Protein AF-D7BMV9-F1 (afdb_monomer)

Sequence (207 aa):
MRTNRTYSNRNAVRLCFLLASLLGLLMFVAQVYYSKGGVVRGAPILLIGKPVNILLLPAAIYLVVSVLALILLITTLKQTNSDIKKRRVKAILMVAFLTGTAAFAGTVINMDSYGIVPSKQDDTNCRVIYSWGNSSMHHRFGRFYTMSNNFHLGVKTPYSWSAKGSGKIHDTAWEVRWESGYGTLHTYSSIGIDPDTDIPARFTCDE

Radius of gyration: 22.93 Å; Cα contacts (8 Å, |Δi|>4): 327; chains: 1; bounding box: 66×31×68 Å

Mean predicted aligned error: 8.6 Å

Solvent-accessible surface area (backbone atoms only — not comparable to full-atom values): 11259 Å² total; per-residue (Å²): 141,89,72,65,70,70,57,53,53,54,55,50,52,50,51,52,34,53,53,35,43,52,52,32,51,53,45,48,54,49,48,59,74,71,33,74,85,83,47,45,78,57,49,42,30,40,57,95,86,39,51,37,41,54,58,54,55,54,28,50,37,16,45,50,28,16,52,42,24,47,54,53,38,56,61,54,63,74,50,87,69,86,48,68,70,53,52,52,52,47,51,52,27,50,49,46,22,51,51,20,46,50,51,19,53,52,46,64,50,38,27,43,42,51,43,72,57,42,67,52,78,54,100,59,69,56,43,47,33,38,40,33,61,36,70,98,62,93,57,43,46,33,42,35,24,28,28,47,50,64,85,46,70,35,43,77,50,87,43,30,40,30,44,87,67,82,69,85,80,59,70,82,37,36,36,31,44,44,56,97,83,35,30,37,53,44,72,75,49,83,61,49,53,41,61,68,88,57,65,71,47,71,43,64,53,77,131

Nearest PDB structures (foldseek):
  1yo7-assembly2_B  TM=8.554E-01  e=1.433E+00  Escherichia coli
  5yew-assembly2_C-2  TM=8.134E-01  e=8.708E+00  Homo sapiens

Secondary structure (DSSP, 8-state):
---HHHHHHHHHHHHHHHHHHHHHHHHHHHHHHH-TTS-B-PPEEEETTEEEETTHHHHHHHHHHHHHHHHHHHHHHT-----HHHHHHHHHHHHHHHHHHHHHHHHHHHBPEEEEPPEEPSS-S-EEEEEE--SSS---EEEEEEESSTTSBPEEEEEEEEESSSSPPPTTSEEEEEETTEEEEEESS-EEEESGGGPSPEE----

Organism: Arcanobacterium haemolyticum (strain ATCC 9345 / DSM 20595 / CCM 5947 / CCUG 17215 / LMG 16163 / NBRC 15585 / NCTC 8452 / 11018) (NCBI:txid644284)

Structure (mmCIF, N/CA/C/O backbone):
data_AF-D7BMV9-F1
#
_entry.id   AF-D7BMV9-F1
#
loop_
_atom_site.group_PDB
_atom_site.id
_atom_site.type_symbol
_atom_site.label_atom_id
_atom_site.label_alt_id
_atom_site.label_comp_id
_atom_site.label_asym_id
_atom_site.label_entity_id
_atom_site.label_seq_id
_atom_site.pdbx_PDB_ins_code
_atom_site.Cartn_x
_atom_site.Cartn_y
_atom_site.Cartn_z
_atom_site.occupancy
_atom_site.B_iso_or_equiv
_atom_site.auth_seq_id
_atom_site.auth_comp_id
_atom_site.auth_asym_id
_atom_site.auth_atom_id
_atom_site.pdbx_PDB_model_num
ATOM 1 N N . MET A 1 1 ? -44.612 -3.662 26.814 1.00 40.50 1 MET A N 1
ATOM 2 C CA . MET A 1 1 ? -43.371 -4.336 26.359 1.00 40.50 1 MET A CA 1
ATOM 3 C C . MET A 1 1 ? -42.564 -3.400 25.457 1.00 40.50 1 MET A C 1
ATOM 5 O O . MET A 1 1 ? -42.917 -3.234 24.300 1.00 40.50 1 MET A O 1
ATOM 9 N N . ARG A 1 2 ? -41.523 -2.720 25.965 1.00 44.56 2 ARG A N 1
ATOM 10 C CA . ARG A 1 2 ? -40.669 -1.820 25.148 1.00 44.56 2 ARG A CA 1
ATOM 11 C C . ARG A 1 2 ? -39.221 -1.728 25.663 1.00 44.56 2 ARG A C 1
ATOM 13 O O . ARG A 1 2 ? -38.580 -0.694 25.541 1.00 44.56 2 ARG A O 1
ATOM 20 N N . THR A 1 3 ? -38.710 -2.811 26.249 1.00 47.75 3 THR A N 1
ATOM 21 C CA . THR A 1 3 ? -37.411 -2.858 26.953 1.00 47.75 3 THR A CA 1
ATOM 22 C C . THR A 1 3 ? -36.321 -3.675 26.242 1.00 47.75 3 THR A C 1
ATOM 24 O O . THR A 1 3 ? -35.161 -3.583 26.628 1.00 47.75 3 THR A O 1
ATOM 27 N N . ASN A 1 4 ? -36.630 -4.404 25.160 1.00 47.78 4 ASN A N 1
ATOM 28 C CA . ASN A 1 4 ? -35.662 -5.332 24.544 1.00 47.78 4 ASN A CA 1
ATOM 29 C C . ASN A 1 4 ? -34.775 -4.742 23.428 1.00 47.78 4 ASN A C 1
ATOM 31 O O . ASN A 1 4 ? -33.671 -5.238 23.209 1.00 47.78 4 ASN A O 1
ATOM 35 N N . ARG A 1 5 ? -35.188 -3.671 22.732 1.00 49.78 5 ARG A N 1
ATOM 36 C CA . ARG A 1 5 ? -34.427 -3.151 21.570 1.00 49.78 5 ARG A CA 1
ATOM 37 C C . ARG A 1 5 ? -33.138 -2.410 21.947 1.00 49.78 5 ARG A C 1
ATOM 39 O O . ARG A 1 5 ? -32.127 -2.553 21.270 1.00 49.78 5 ARG A O 1
ATOM 46 N N . THR A 1 6 ? -33.145 -1.636 23.029 1.00 52.00 6 THR A N 1
ATOM 47 C CA . THR A 1 6 ? -31.984 -0.835 23.466 1.00 52.00 6 THR A CA 1
ATOM 48 C C . THR A 1 6 ? -30.898 -1.670 24.144 1.00 52.00 6 THR A C 1
ATOM 50 O O . THR A 1 6 ? -29.714 -1.376 23.984 1.00 52.00 6 THR A O 1
ATOM 53 N N . TYR A 1 7 ? -31.274 -2.735 24.859 1.00 51.97 7 TYR A N 1
ATOM 54 C CA . TYR A 1 7 ? -30.324 -3.637 25.521 1.00 51.97 7 TYR A CA 1
ATOM 55 C C . TYR A 1 7 ? -29.591 -4.550 24.523 1.00 51.97 7 TYR A C 1
ATOM 57 O O . TYR A 1 7 ? -28.377 -4.730 24.629 1.00 51.97 7 TYR A O 1
ATOM 65 N N . SER A 1 8 ? -30.307 -5.054 23.509 1.00 57.91 8 SER A N 1
ATOM 66 C CA . SER A 1 8 ? -29.745 -5.873 22.423 1.00 57.91 8 SER A CA 1
ATOM 67 C C . SER A 1 8 ? -28.668 -5.118 21.627 1.00 57.91 8 SER A C 1
ATOM 69 O O . SER A 1 8 ? -27.577 -5.644 21.406 1.00 57.91 8 SER A O 1
ATOM 71 N N . ASN A 1 9 ? -28.908 -3.838 21.316 1.00 71.75 9 ASN A N 1
ATOM 72 C CA . ASN A 1 9 ? -27.973 -3.015 20.546 1.00 71.75 9 ASN A CA 1
ATOM 73 C C . ASN A 1 9 ? -26.641 -2.768 21.293 1.00 71.75 9 ASN A C 1
ATOM 75 O O . ASN A 1 9 ? -25.563 -2.803 20.708 1.00 71.75 9 ASN A O 1
ATOM 79 N N . ARG A 1 10 ? -26.675 -2.599 22.623 1.00 74.44 10 ARG A N 1
ATOM 80 C CA . ARG A 1 10 ? -25.455 -2.352 23.415 1.00 74.44 10 ARG A CA 1
ATOM 81 C C . ARG A 1 10 ? -24.557 -3.585 23.536 1.00 74.44 10 ARG A C 1
ATOM 83 O O . ARG A 1 10 ? -23.335 -3.446 23.531 1.00 74.44 10 ARG A O 1
ATOM 90 N N . ASN A 1 11 ? -25.145 -4.774 23.661 1.00 82.31 11 ASN A N 1
ATOM 91 C CA . ASN A 1 11 ? -24.383 -6.023 23.700 1.00 82.31 11 ASN A CA 1
ATOM 92 C C . ASN A 1 11 ? -23.766 -6.340 22.332 1.00 82.31 11 ASN A C 1
ATOM 94 O O . ASN A 1 11 ? -22.605 -6.741 22.285 1.00 82.31 11 ASN A O 1
ATOM 98 N N . ALA A 1 12 ? -24.486 -6.064 21.241 1.00 85.50 12 ALA A N 1
ATOM 99 C CA . ALA A 1 12 ? -23.955 -6.187 19.886 1.00 85.50 12 ALA A CA 1
ATOM 100 C C . ALA A 1 12 ? -22.735 -5.274 19.664 1.00 85.50 12 ALA A C 1
ATOM 102 O O . ALA A 1 12 ? -21.678 -5.758 19.275 1.00 85.50 12 ALA A O 1
ATOM 103 N N . VAL A 1 13 ? -22.822 -3.984 20.020 1.00 85.94 13 VAL A N 1
ATOM 104 C CA . VAL A 1 13 ? -21.691 -3.041 19.889 1.00 85.94 13 VAL A CA 1
ATOM 105 C C . VAL A 1 13 ? -20.474 -3.482 20.711 1.00 85.94 13 VAL A C 1
ATOM 107 O O . VAL A 1 13 ? -19.343 -3.362 20.247 1.00 85.94 13 VAL A O 1
ATOM 110 N N . ARG A 1 14 ? -20.679 -4.026 21.919 1.00 88.12 14 ARG A N 1
ATOM 111 C CA . ARG A 1 14 ? -19.585 -4.575 22.740 1.00 88.12 14 ARG A CA 1
ATOM 112 C C . ARG A 1 14 ? -18.921 -5.781 22.085 1.00 88.12 14 ARG A C 1
ATOM 114 O O . ARG A 1 14 ? -17.698 -5.858 22.094 1.00 88.12 14 ARG A O 1
ATOM 121 N N . LEU A 1 15 ? -19.708 -6.699 21.528 1.00 90.94 15 LEU A N 1
ATOM 122 C CA . LEU A 1 15 ? -19.178 -7.863 20.824 1.00 90.94 15 LEU A CA 1
ATOM 123 C C . LEU A 1 15 ? -18.380 -7.433 19.587 1.00 90.94 15 LEU A C 1
ATOM 125 O O . LEU A 1 15 ? -17.246 -7.871 19.417 1.00 90.94 15 LEU A O 1
ATOM 129 N N . CYS A 1 16 ? -18.924 -6.515 18.781 1.00 91.19 16 CYS A N 1
ATOM 130 C CA . CYS A 1 16 ? -18.220 -5.937 17.637 1.00 91.19 16 CYS A CA 1
ATOM 131 C C . CYS A 1 16 ? -16.912 -5.260 18.055 1.00 91.19 16 CYS A C 1
ATOM 133 O O . CYS A 1 16 ? -15.900 -5.451 17.390 1.00 91.19 16 CYS A O 1
ATOM 135 N N . PHE A 1 17 ? -16.912 -4.510 19.163 1.00 91.88 17 PHE A N 1
ATOM 136 C CA . PHE A 1 17 ? -15.700 -3.888 19.695 1.00 91.88 17 PHE A CA 1
ATOM 137 C C . PHE A 1 17 ? -14.645 -4.935 20.053 1.00 91.88 17 PHE A C 1
ATOM 139 O O . PHE A 1 17 ? -13.514 -4.817 19.603 1.00 91.88 17 PHE A O 1
ATOM 146 N N . LEU A 1 18 ? -15.011 -5.985 20.794 1.00 92.62 18 LEU A N 1
ATOM 147 C CA . LEU A 1 18 ? -14.071 -7.044 21.177 1.00 92.62 18 LEU A CA 1
ATOM 148 C C . LEU A 1 18 ? -13.487 -7.769 19.957 1.00 92.62 18 LEU A C 1
ATOM 150 O O . LEU A 1 18 ? -12.276 -7.974 19.896 1.00 92.62 18 LEU A O 1
ATOM 154 N N . LEU A 1 19 ? -14.327 -8.108 18.975 1.00 93.12 19 LEU A N 1
ATOM 155 C CA . LEU A 1 19 ? -13.889 -8.747 17.731 1.00 93.12 19 LEU A CA 1
ATOM 156 C C . LEU A 1 19 ? -12.955 -7.835 16.926 1.00 93.12 19 LEU A C 1
ATOM 158 O O . LEU A 1 19 ? -11.884 -8.269 16.507 1.00 93.12 19 LEU A O 1
ATOM 162 N N . ALA A 1 20 ? -13.322 -6.563 16.755 1.00 92.06 20 ALA A N 1
ATOM 163 C CA . ALA A 1 20 ? -12.500 -5.588 16.047 1.00 92.06 20 ALA A CA 1
ATOM 164 C C . ALA A 1 20 ? -11.173 -5.331 16.774 1.00 92.06 20 ALA A C 1
ATOM 166 O O . ALA A 1 20 ? -10.139 -5.221 16.125 1.00 92.06 20 ALA A O 1
ATOM 167 N N . SER A 1 21 ? -11.173 -5.267 18.110 1.00 90.94 21 SER A N 1
ATOM 168 C CA . SER A 1 21 ? -9.956 -5.094 18.908 1.00 90.94 21 SER A CA 1
ATOM 169 C C . SER A 1 21 ? -9.024 -6.294 18.805 1.00 90.94 21 SER A C 1
ATOM 171 O O . SER A 1 21 ? -7.818 -6.099 18.673 1.00 90.94 21 SER A O 1
ATOM 173 N N . LEU A 1 22 ? -9.558 -7.519 18.824 1.00 94.25 22 LEU A N 1
ATOM 174 C CA . LEU A 1 22 ? -8.760 -8.725 18.611 1.00 94.25 22 LEU A CA 1
ATOM 175 C C . LEU A 1 22 ? -8.133 -8.721 17.213 1.00 94.25 22 LEU A C 1
ATOM 177 O O . LEU A 1 22 ? -6.929 -8.923 17.079 1.00 94.25 22 LEU A O 1
ATOM 181 N N . LEU A 1 23 ? -8.932 -8.432 16.184 1.00 93.00 23 LEU A N 1
ATOM 182 C CA . LEU A 1 23 ? -8.443 -8.348 14.811 1.00 93.00 23 LEU A CA 1
ATOM 183 C C . LEU A 1 23 ? -7.394 -7.237 14.654 1.00 93.00 23 LEU A C 1
ATOM 185 O O . LEU A 1 23 ? -6.347 -7.464 14.057 1.00 93.00 23 LEU A O 1
ATOM 189 N N . GLY A 1 24 ? -7.635 -6.061 15.235 1.00 90.62 24 GLY A N 1
ATOM 190 C CA . GLY A 1 24 ? -6.684 -4.952 15.247 1.00 90.62 24 GLY A CA 1
ATOM 191 C C . GLY A 1 24 ? -5.366 -5.336 15.916 1.00 90.62 24 GLY A C 1
ATOM 192 O O . GLY A 1 24 ? -4.305 -5.077 15.362 1.00 90.62 24 GLY A O 1
ATOM 193 N N . LEU A 1 25 ? -5.409 -6.027 17.056 1.00 92.06 25 LEU A N 1
ATOM 194 C CA . LEU A 1 25 ? -4.199 -6.509 17.720 1.00 92.06 25 LEU A CA 1
ATOM 195 C C . LEU A 1 25 ? -3.407 -7.478 16.831 1.00 92.06 25 LEU A C 1
ATOM 197 O O . LEU A 1 25 ? -2.195 -7.324 16.699 1.00 92.06 25 LEU A O 1
ATOM 201 N N . LEU A 1 26 ? -4.080 -8.440 16.193 1.00 92.62 26 LEU A N 1
ATOM 202 C CA . LEU A 1 26 ? -3.436 -9.393 15.283 1.00 92.62 26 LEU A CA 1
ATOM 203 C C . LEU A 1 26 ? -2.769 -8.681 14.101 1.00 92.62 26 LEU A C 1
ATOM 205 O O . LEU A 1 26 ? -1.612 -8.960 13.783 1.00 92.62 26 LEU A O 1
ATOM 209 N N . MET A 1 27 ? -3.466 -7.720 13.492 1.00 88.81 27 MET A N 1
ATOM 210 C CA . MET A 1 27 ? -2.920 -6.933 12.388 1.00 88.81 27 MET A CA 1
ATOM 211 C C . MET A 1 27 ? -1.739 -6.064 12.823 1.00 88.81 27 MET A C 1
ATOM 213 O O . MET A 1 27 ? -0.770 -5.945 12.077 1.00 88.81 27 MET A O 1
ATOM 217 N N . PHE A 1 28 ? -1.781 -5.500 14.029 1.00 86.81 28 PHE A N 1
ATOM 218 C CA . PHE A 1 28 ? -0.685 -4.703 14.574 1.00 86.81 28 PHE A CA 1
ATOM 219 C C . PHE A 1 28 ? 0.565 -5.549 14.804 1.00 86.81 28 PHE A C 1
ATOM 221 O O . PHE A 1 28 ? 1.656 -5.166 14.388 1.00 86.81 28 PHE A O 1
ATOM 228 N N . VAL A 1 29 ? 0.412 -6.736 15.396 1.00 87.75 29 VAL A N 1
ATOM 229 C CA . VAL A 1 29 ? 1.524 -7.679 15.585 1.00 87.75 29 VAL A CA 1
ATOM 230 C C . VAL A 1 29 ? 2.115 -8.097 14.238 1.00 87.75 29 VAL A C 1
ATOM 232 O O . VAL A 1 29 ? 3.335 -8.073 14.080 1.00 87.75 29 VAL A O 1
ATOM 235 N N . ALA A 1 30 ? 1.273 -8.410 13.247 1.00 84.69 30 ALA A N 1
ATOM 236 C CA . ALA A 1 30 ? 1.735 -8.723 11.897 1.00 84.69 30 ALA A CA 1
ATOM 237 C C . ALA A 1 30 ? 2.498 -7.541 11.273 1.00 84.69 30 ALA A C 1
ATOM 239 O O . ALA A 1 30 ? 3.593 -7.723 10.746 1.00 84.69 30 ALA A O 1
ATOM 240 N N . GLN A 1 31 ? 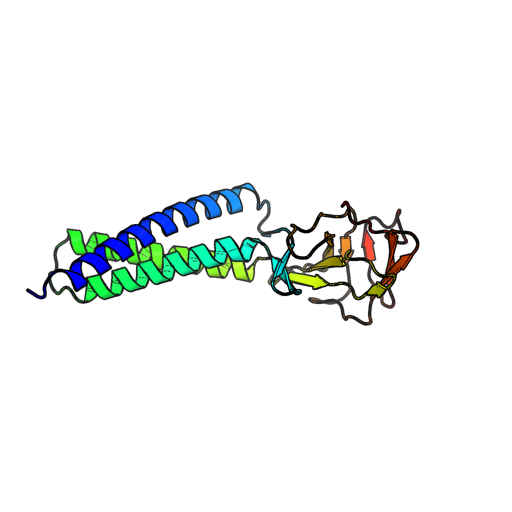1.974 -6.316 11.382 1.00 80.94 31 GLN A N 1
ATOM 241 C CA . GLN A 1 31 ? 2.649 -5.116 10.886 1.00 80.94 31 GLN A CA 1
ATOM 242 C C . GLN A 1 31 ? 4.021 -4.921 11.531 1.00 80.94 31 GLN A C 1
ATOM 244 O O . GLN A 1 31 ? 4.980 -4.677 10.806 1.00 80.94 31 GLN A O 1
ATOM 249 N N . VAL A 1 32 ? 4.138 -5.060 12.854 1.00 80.75 32 VAL A N 1
ATOM 250 C CA . VAL A 1 32 ? 5.420 -4.940 13.569 1.00 80.75 32 VAL A CA 1
ATOM 251 C C . VAL A 1 32 ? 6.398 -6.033 13.135 1.00 80.75 32 VAL A C 1
ATOM 253 O O . VAL A 1 32 ? 7.571 -5.748 12.906 1.00 80.75 32 VAL A O 1
ATOM 256 N N . TYR A 1 33 ? 5.924 -7.270 12.979 1.00 81.38 33 TYR A N 1
ATOM 257 C CA . TYR A 1 33 ? 6.760 -8.395 12.560 1.00 81.38 33 TYR A CA 1
ATOM 258 C C . TYR A 1 33 ? 7.314 -8.218 11.136 1.00 81.38 33 TYR A C 1
ATOM 260 O O . TYR A 1 33 ? 8.495 -8.477 10.891 1.00 81.38 33 TYR A O 1
ATOM 268 N N . TYR A 1 34 ? 6.484 -7.744 10.202 1.00 72.44 34 TYR A N 1
ATOM 269 C CA . TYR A 1 34 ? 6.859 -7.593 8.792 1.00 72.44 34 TYR A CA 1
ATOM 270 C C . TYR A 1 34 ? 7.487 -6.230 8.446 1.00 72.44 34 TYR A C 1
ATOM 272 O O . TYR A 1 34 ? 8.199 -6.130 7.446 1.00 72.44 34 TYR A O 1
ATOM 280 N N . SER A 1 35 ? 7.297 -5.188 9.264 1.00 65.81 35 SER A N 1
ATOM 281 C CA . SER A 1 35 ? 7.837 -3.840 9.013 1.00 65.81 35 SER A CA 1
ATOM 282 C C . SER A 1 35 ? 9.169 -3.632 9.730 1.00 65.81 35 SER A C 1
ATOM 284 O O . SER A 1 35 ? 9.243 -3.030 10.801 1.00 65.81 35 SER A O 1
ATOM 286 N N . LYS A 1 36 ? 10.263 -4.114 9.134 1.00 60.44 36 LYS A N 1
ATOM 287 C CA . LYS A 1 36 ? 11.618 -3.801 9.614 1.00 60.44 36 LYS A CA 1
ATOM 288 C C . LYS A 1 36 ? 12.049 -2.412 9.123 1.00 60.44 36 LYS A C 1
ATOM 290 O O . LYS A 1 36 ? 12.045 -2.158 7.923 1.00 60.44 36 LYS A O 1
ATOM 295 N N . GLY A 1 37 ? 12.472 -1.534 10.039 1.00 57.03 37 GLY A N 1
ATOM 296 C CA . GLY A 1 37 ? 13.123 -0.257 9.699 1.00 57.03 37 GLY A CA 1
ATOM 297 C C . GLY A 1 37 ? 12.206 0.963 9.542 1.00 57.03 37 GLY A C 1
ATOM 298 O O . GLY A 1 37 ? 12.580 1.902 8.850 1.00 57.03 37 GLY A O 1
ATOM 299 N N . GLY A 1 38 ? 11.019 0.969 10.158 1.00 53.84 38 GLY A N 1
ATOM 300 C CA . GLY A 1 38 ? 10.167 2.168 10.255 1.00 53.84 38 GLY A CA 1
ATOM 301 C C . GLY A 1 38 ? 9.362 2.529 9.000 1.00 53.84 38 GLY A C 1
ATOM 302 O O . GLY A 1 38 ? 8.522 3.419 9.070 1.00 53.84 38 GLY A O 1
ATOM 303 N N . VAL A 1 39 ? 9.556 1.818 7.883 1.00 56.88 39 VAL A N 1
ATOM 304 C CA . VAL A 1 39 ? 8.759 1.980 6.655 1.00 56.88 39 VAL A CA 1
ATOM 305 C C . VAL A 1 39 ? 7.786 0.812 6.523 1.00 56.88 39 VAL A C 1
ATOM 307 O O . VAL A 1 39 ? 8.202 -0.349 6.492 1.00 56.88 39 VAL A O 1
ATOM 310 N N . VAL A 1 40 ? 6.490 1.111 6.418 1.00 60.09 40 VAL A N 1
ATOM 311 C CA . VAL A 1 40 ? 5.436 0.093 6.308 1.00 60.09 40 VAL A CA 1
ATOM 312 C C . VAL A 1 40 ? 5.176 -0.182 4.822 1.00 60.09 40 VAL A C 1
ATOM 314 O O . VAL A 1 40 ? 4.335 0.444 4.173 1.00 60.09 40 VAL A O 1
ATOM 317 N N . ARG A 1 41 ? 5.963 -1.099 4.249 1.00 67.56 41 ARG A N 1
ATOM 318 C CA . ARG A 1 41 ? 5.904 -1.460 2.822 1.00 67.56 41 ARG A CA 1
ATOM 319 C C . ARG A 1 41 ? 4.905 -2.588 2.590 1.00 67.56 41 ARG A C 1
ATOM 321 O O . ARG A 1 41 ? 5.246 -3.761 2.718 1.00 67.56 41 ARG A O 1
ATOM 328 N N . GLY A 1 42 ? 3.669 -2.230 2.262 1.00 74.31 42 GLY A N 1
ATOM 329 C CA . GLY A 1 42 ? 2.682 -3.193 1.779 1.00 74.31 42 GLY A CA 1
ATOM 330 C C . GLY A 1 42 ? 2.900 -3.560 0.309 1.00 74.31 42 GLY A C 1
ATOM 331 O O . GLY A 1 42 ? 3.694 -2.939 -0.399 1.00 74.31 42 GLY A O 1
ATOM 332 N N . ALA A 1 43 ? 2.184 -4.577 -0.160 1.00 83.12 43 ALA A N 1
ATOM 333 C CA . ALA A 1 43 ? 2.011 -4.809 -1.591 1.00 83.12 43 ALA A CA 1
ATOM 334 C C . ALA A 1 43 ? 0.849 -3.940 -2.115 1.00 83.12 43 ALA A C 1
ATOM 336 O O . ALA A 1 43 ? -0.097 -3.674 -1.360 1.00 83.12 43 ALA A O 1
ATOM 337 N N . PRO A 1 44 ? 0.890 -3.489 -3.380 1.00 88.00 44 PRO A N 1
ATOM 338 C CA . PRO A 1 44 ? -0.250 -2.817 -3.980 1.00 88.00 44 PRO A CA 1
ATOM 339 C C . PRO A 1 44 ? -1.383 -3.806 -4.286 1.00 88.00 44 PRO A C 1
ATOM 341 O O . PRO A 1 44 ? -1.138 -4.955 -4.646 1.00 88.00 44 PRO A O 1
ATOM 344 N N . ILE A 1 45 ? -2.621 -3.329 -4.193 1.00 86.81 45 ILE A N 1
ATOM 345 C CA . ILE A 1 45 ? -3.833 -3.984 -4.705 1.00 86.81 45 ILE A CA 1
ATOM 346 C C . ILE A 1 45 ? -4.634 -2.963 -5.522 1.00 86.81 45 ILE A C 1
ATOM 348 O O . ILE A 1 45 ? -4.622 -1.774 -5.200 1.00 86.81 45 ILE A O 1
ATOM 352 N N . LEU A 1 46 ? -5.328 -3.389 -6.580 1.00 84.56 46 LEU A N 1
ATOM 353 C CA . LEU A 1 46 ? -6.189 -2.505 -7.367 1.00 84.56 46 LEU A CA 1
ATOM 354 C C . LEU A 1 46 ? -7.591 -2.454 -6.746 1.00 84.56 46 LEU A C 1
ATOM 356 O O . LEU A 1 46 ? -8.353 -3.412 -6.793 1.00 84.56 46 LEU A O 1
ATOM 360 N N . LEU A 1 47 ? -7.962 -1.298 -6.198 1.00 80.25 47 LEU A N 1
ATOM 361 C CA . LEU A 1 47 ? -9.336 -1.005 -5.792 1.00 80.25 47 LEU A CA 1
ATOM 362 C C . LEU A 1 47 ? -9.968 -0.085 -6.830 1.00 80.25 47 LEU A C 1
ATOM 364 O O . LEU A 1 47 ? -9.530 1.052 -7.003 1.00 80.25 47 LEU A O 1
ATOM 368 N N . ILE A 1 48 ? -10.999 -0.575 -7.526 1.00 82.06 48 ILE A N 1
ATOM 369 C CA . ILE A 1 48 ? -11.724 0.190 -8.558 1.00 82.06 48 ILE A CA 1
ATOM 370 C C . ILE A 1 48 ? -10.731 0.779 -9.586 1.00 82.06 48 ILE A C 1
ATOM 372 O O . ILE A 1 48 ? -10.741 1.964 -9.914 1.00 82.06 48 ILE A O 1
ATOM 376 N N . GLY A 1 49 ? -9.781 -0.052 -10.029 1.00 77.25 49 GLY A N 1
ATOM 377 C CA . GLY A 1 49 ? -8.759 0.318 -11.011 1.00 77.25 49 GLY A CA 1
ATOM 378 C C . GLY A 1 49 ? -7.639 1.236 -10.505 1.00 77.25 49 GLY A C 1
ATOM 379 O O . GLY A 1 49 ? -6.770 1.583 -11.303 1.00 77.25 49 GLY A O 1
ATOM 380 N N . LYS A 1 50 ? -7.612 1.610 -9.217 1.00 86.25 50 LYS A N 1
ATOM 381 C CA . LYS A 1 50 ? -6.544 2.428 -8.618 1.00 86.25 50 LYS A CA 1
ATOM 382 C C . LYS A 1 50 ? -5.661 1.595 -7.687 1.00 86.25 50 LYS A C 1
ATOM 384 O O . LYS A 1 50 ? -6.204 0.899 -6.829 1.00 86.25 50 LYS A O 1
ATOM 389 N N . PRO A 1 51 ? -4.323 1.664 -7.812 1.00 88.31 51 PRO A N 1
ATOM 390 C CA . PRO A 1 51 ? -3.437 0.926 -6.931 1.00 88.31 51 PRO A CA 1
ATOM 391 C C . PRO A 1 51 ? -3.407 1.598 -5.564 1.00 88.31 51 PRO A C 1
ATOM 393 O O . PRO A 1 51 ? -3.186 2.803 -5.443 1.00 88.31 51 PRO A O 1
ATOM 396 N N . VAL A 1 52 ? -3.636 0.806 -4.529 1.00 88.00 52 VAL A N 1
ATOM 397 C CA . VAL A 1 52 ? -3.601 1.246 -3.141 1.00 88.00 52 VAL A CA 1
ATOM 398 C C . VAL A 1 52 ? -2.750 0.303 -2.307 1.00 88.00 52 VAL A C 1
ATOM 400 O O . VAL A 1 52 ? -2.544 -0.855 -2.665 1.00 88.00 52 VAL A O 1
ATOM 403 N N . ASN A 1 53 ? -2.282 0.787 -1.163 1.00 88.19 53 ASN A N 1
ATOM 404 C CA . ASN A 1 53 ? -1.550 -0.039 -0.220 1.00 88.19 53 ASN A CA 1
ATOM 405 C C . ASN A 1 53 ? -2.492 -1.036 0.473 1.00 88.19 53 ASN A C 1
ATOM 407 O O . ASN A 1 53 ? -3.491 -0.615 1.062 1.00 88.19 53 ASN A O 1
ATOM 411 N N . ILE A 1 54 ? -2.162 -2.334 0.484 1.00 85.69 54 ILE A N 1
ATOM 412 C CA . ILE A 1 54 ? -2.941 -3.349 1.221 1.00 85.69 54 ILE A CA 1
ATOM 413 C C . ILE A 1 54 ? -3.073 -3.017 2.721 1.00 85.69 54 ILE A C 1
ATOM 415 O O . ILE A 1 54 ? -4.035 -3.415 3.378 1.00 85.69 54 ILE A O 1
ATOM 419 N N . LEU A 1 55 ? -2.146 -2.218 3.261 1.00 86.94 55 LEU A N 1
ATOM 420 C CA . LEU A 1 55 ? -2.153 -1.736 4.643 1.00 86.94 55 LEU A CA 1
ATOM 421 C C . LEU A 1 55 ? -3.306 -0.767 4.963 1.00 86.94 55 LEU A C 1
ATOM 423 O O . LEU A 1 55 ? -3.548 -0.473 6.134 1.00 86.94 55 LEU A O 1
ATOM 427 N N . LEU A 1 56 ? -4.079 -0.327 3.966 1.00 87.88 56 LEU A N 1
ATOM 428 C CA . LEU A 1 56 ? -5.351 0.353 4.211 1.00 87.88 56 LEU A CA 1
ATOM 429 C C . LEU A 1 56 ? -6.353 -0.531 4.960 1.00 87.88 56 LEU A C 1
ATOM 431 O O . LEU A 1 56 ? -7.150 -0.014 5.738 1.00 87.88 56 LEU A O 1
ATOM 435 N N . LEU A 1 57 ? -6.311 -1.852 4.764 1.00 88.69 57 LEU A N 1
ATOM 436 C CA . LEU A 1 57 ? -7.210 -2.782 5.442 1.00 88.69 57 LEU A CA 1
ATOM 437 C C . LEU A 1 57 ? -6.990 -2.802 6.969 1.00 88.69 57 LEU A C 1
ATOM 439 O O . LEU A 1 57 ? -7.947 -2.555 7.706 1.00 88.69 57 LEU A O 1
ATOM 443 N N . PRO A 1 58 ? -5.762 -3.003 7.488 1.00 89.62 58 PRO A N 1
ATOM 444 C CA . PRO A 1 58 ? -5.506 -2.846 8.917 1.00 89.62 58 PRO A CA 1
ATOM 445 C C . PRO A 1 58 ? -5.728 -1.419 9.423 1.00 89.62 58 PRO A C 1
ATOM 447 O O . PRO A 1 58 ? -6.268 -1.257 10.515 1.00 89.62 58 PRO A O 1
ATOM 450 N N . ALA A 1 59 ? -5.414 -0.386 8.632 1.00 91.00 59 ALA A N 1
ATOM 451 C CA . ALA A 1 59 ? -5.739 0.991 9.003 1.00 91.00 59 ALA A CA 1
ATOM 452 C C . ALA A 1 59 ? -7.256 1.172 9.232 1.00 91.00 59 ALA A C 1
ATOM 454 O O . ALA A 1 59 ? -7.674 1.703 10.262 1.00 91.00 59 ALA A O 1
ATOM 455 N N . ALA A 1 60 ? -8.095 0.659 8.331 1.00 93.38 60 ALA A N 1
ATOM 456 C CA . ALA A 1 60 ? -9.546 0.695 8.485 1.00 93.38 60 ALA A CA 1
ATOM 457 C C . ALA A 1 60 ? -10.013 -0.042 9.753 1.00 93.38 60 ALA A C 1
ATOM 459 O O . ALA A 1 60 ? -10.894 0.452 10.456 1.00 93.38 60 ALA A O 1
ATOM 460 N N . ILE A 1 61 ? -9.395 -1.177 10.097 1.00 94.38 61 ILE A N 1
ATOM 461 C CA . ILE A 1 61 ? -9.697 -1.909 11.336 1.00 94.38 61 ILE A CA 1
ATOM 462 C C . ILE A 1 61 ? -9.371 -1.055 12.569 1.00 94.38 61 ILE A C 1
ATOM 464 O O . ILE A 1 61 ? -10.199 -0.966 13.476 1.00 94.38 61 ILE A O 1
ATOM 468 N N . TYR A 1 62 ? -8.222 -0.371 12.600 1.00 94.50 62 TYR A N 1
ATOM 469 C CA . TYR A 1 62 ? -7.877 0.541 13.699 1.00 94.50 62 TYR A CA 1
ATOM 470 C C . TYR A 1 62 ? -8.886 1.681 13.843 1.00 94.50 62 TYR A C 1
ATOM 472 O O . TYR A 1 62 ? -9.309 1.993 14.957 1.00 94.50 62 TYR A O 1
ATOM 480 N N . LEU A 1 63 ? -9.339 2.250 12.722 1.00 95.38 63 LEU A N 1
ATOM 481 C CA . LEU A 1 63 ? -10.378 3.276 12.720 1.00 95.38 63 LEU A CA 1
ATOM 482 C C . LEU A 1 63 ? -11.703 2.740 13.285 1.00 95.38 63 LEU A C 1
ATOM 484 O O . LEU A 1 63 ? -12.328 3.403 14.114 1.00 95.38 63 LEU A O 1
ATOM 488 N N . VAL A 1 64 ? -12.115 1.530 12.893 1.00 95.19 64 VAL A N 1
ATOM 489 C CA . VAL A 1 64 ? -13.323 0.875 13.423 1.00 95.19 64 VAL A CA 1
ATOM 490 C C . VAL A 1 64 ? -13.209 0.653 14.932 1.00 95.19 64 VAL A C 1
ATOM 492 O O . VAL A 1 64 ? -14.152 0.969 15.660 1.00 95.19 64 VAL A O 1
ATOM 495 N N . VAL A 1 65 ? -12.060 0.176 15.426 1.00 93.81 65 VAL A N 1
ATOM 496 C CA . VAL A 1 65 ? -11.804 0.025 16.869 1.00 93.81 65 VAL A CA 1
ATOM 497 C C . VAL A 1 65 ? -11.958 1.363 17.590 1.00 93.81 65 VAL A C 1
ATOM 499 O O . VAL A 1 65 ? -12.670 1.425 18.595 1.00 93.81 65 VAL A O 1
ATOM 502 N N . SER A 1 66 ? -11.367 2.438 17.061 1.00 94.00 66 SER A N 1
ATOM 503 C CA . SER A 1 66 ? -11.488 3.780 17.637 1.00 94.00 66 SER A CA 1
ATOM 504 C C . SER A 1 66 ? -12.933 4.269 17.677 1.00 94.00 66 SER A C 1
ATOM 506 O O . SER A 1 66 ? -13.402 4.734 18.716 1.00 94.00 66 SER A O 1
ATOM 508 N 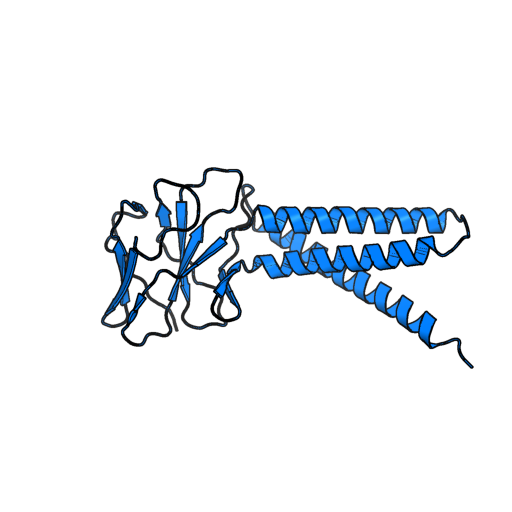N . VAL A 1 67 ? -13.676 4.133 16.577 1.00 95.06 67 VAL A N 1
ATOM 509 C CA . VAL A 1 67 ? -15.078 4.569 16.502 1.00 95.06 67 VAL A CA 1
ATOM 510 C C . VAL A 1 67 ? -15.947 3.786 17.490 1.00 95.06 67 VAL A C 1
ATOM 512 O O . VAL A 1 67 ? -16.726 4.384 18.235 1.00 95.06 67 VAL A O 1
ATOM 515 N N . LEU A 1 68 ? -15.789 2.462 17.561 1.00 93.31 68 LEU A N 1
ATOM 516 C CA . LEU A 1 68 ? -16.530 1.624 18.507 1.00 93.31 68 LEU A CA 1
ATOM 517 C C . LEU A 1 68 ? -16.177 1.959 19.964 1.00 93.31 68 LEU A C 1
ATOM 519 O O . LEU A 1 68 ? -17.079 2.059 20.803 1.00 93.31 68 LEU A O 1
ATOM 523 N N . ALA A 1 69 ? -14.897 2.202 20.265 1.00 92.94 69 ALA A N 1
ATOM 524 C CA . ALA A 1 69 ? -14.450 2.649 21.582 1.00 92.94 69 ALA A CA 1
ATOM 525 C C . ALA A 1 69 ? -15.090 3.991 21.969 1.00 92.94 69 ALA A C 1
ATOM 527 O O . ALA A 1 69 ? -15.596 4.131 23.084 1.00 92.94 69 ALA A O 1
ATOM 528 N N . LEU A 1 70 ? -15.144 4.949 21.037 1.00 92.69 70 LEU A N 1
ATOM 529 C CA . LEU A 1 70 ? -15.753 6.262 21.245 1.00 92.69 70 LEU A CA 1
ATOM 530 C C . LEU A 1 70 ? -17.266 6.163 21.492 1.00 92.69 70 LEU A C 1
ATOM 532 O O . LEU A 1 70 ? -17.780 6.775 22.430 1.00 92.69 70 LEU A O 1
ATOM 536 N N . ILE A 1 71 ? -17.986 5.346 20.716 1.00 89.56 71 ILE A N 1
ATOM 537 C CA . ILE A 1 71 ? -19.422 5.091 20.924 1.00 89.56 71 ILE A CA 1
ATOM 538 C C . ILE A 1 71 ? -19.662 4.499 22.323 1.00 89.56 71 ILE A C 1
ATOM 540 O O . ILE A 1 71 ? -20.545 4.947 23.068 1.00 89.56 71 ILE A O 1
ATOM 544 N N . LEU A 1 72 ? -18.862 3.509 22.729 1.00 89.62 72 LEU A N 1
ATOM 545 C CA . LEU A 1 72 ? -18.949 2.905 24.061 1.00 89.62 72 LEU A CA 1
ATOM 546 C C . LEU A 1 72 ? -18.580 3.898 25.177 1.00 89.62 72 LEU A C 1
ATOM 548 O O . LEU A 1 72 ? -19.198 3.891 26.247 1.00 89.62 7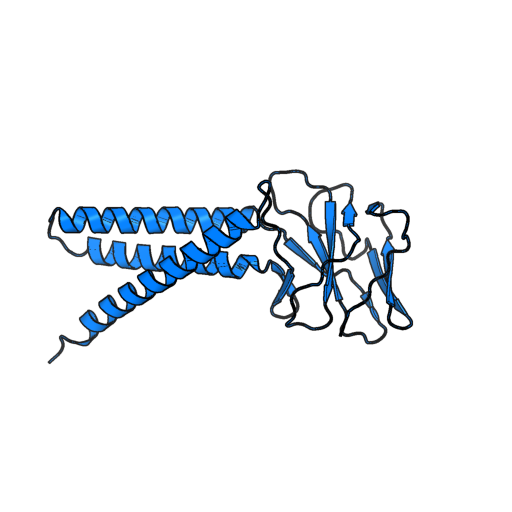2 LEU A O 1
ATOM 552 N N . LEU A 1 73 ? -17.627 4.797 24.934 1.00 89.25 73 LEU A N 1
ATOM 553 C CA . LEU A 1 73 ? -17.247 5.843 25.878 1.00 89.25 73 LEU A CA 1
ATOM 554 C C . LEU A 1 73 ? -18.397 6.841 26.079 1.00 89.25 73 LEU A C 1
ATOM 556 O O . LEU A 1 73 ? -18.829 7.065 27.208 1.00 89.25 73 LEU A O 1
ATOM 560 N N . ILE A 1 74 ? -18.984 7.364 25.000 1.00 86.06 74 ILE A N 1
ATOM 561 C CA . ILE A 1 74 ? -20.117 8.303 25.066 1.00 86.06 74 ILE A CA 1
ATOM 562 C C . ILE A 1 74 ? -21.320 7.661 25.772 1.00 86.06 74 ILE A C 1
ATOM 564 O O . ILE A 1 74 ? -21.944 8.271 26.644 1.00 86.06 74 ILE A O 1
ATOM 568 N N . THR A 1 75 ? -21.639 6.403 25.454 1.00 83.25 75 THR A N 1
ATOM 569 C CA . THR A 1 75 ? -22.754 5.689 26.103 1.00 83.25 75 THR A CA 1
ATOM 570 C C . THR A 1 75 ? -22.510 5.416 27.590 1.00 83.25 75 THR A C 1
ATOM 572 O O . THR A 1 75 ? -23.466 5.387 28.365 1.00 83.25 75 THR A O 1
ATOM 575 N N . THR A 1 76 ? -21.258 5.238 28.022 1.00 79.81 76 THR A N 1
ATOM 576 C CA . THR A 1 76 ? -20.911 5.085 29.447 1.00 79.81 76 THR A CA 1
ATOM 577 C C . THR A 1 76 ? -20.813 6.420 30.189 1.00 79.81 76 THR A C 1
ATOM 579 O O . THR A 1 76 ? -21.042 6.452 31.399 1.00 79.81 76 THR A O 1
ATOM 582 N N . LEU A 1 77 ? -20.527 7.531 29.501 1.00 75.75 77 LEU A N 1
ATOM 583 C CA . LEU A 1 77 ? -20.572 8.885 30.068 1.00 75.75 77 LEU A CA 1
ATOM 584 C C . LEU A 1 77 ? -22.000 9.322 30.413 1.00 75.75 77 LEU A C 1
ATOM 586 O O . LEU A 1 77 ? -22.203 9.899 31.476 1.00 75.75 77 LEU A O 1
ATOM 590 N N . LYS A 1 78 ? -22.992 8.952 29.592 1.00 71.06 78 LYS A N 1
ATOM 591 C CA . LYS A 1 78 ? -24.423 9.210 29.855 1.00 71.06 78 LYS A CA 1
ATOM 592 C C . LYS A 1 78 ? -24.986 8.474 31.083 1.00 71.06 78 LYS A C 1
ATOM 594 O O . LYS A 1 78 ? -26.119 8.726 31.476 1.00 71.06 78 LYS A O 1
ATOM 599 N N . GLN A 1 79 ? -24.235 7.548 31.685 1.00 66.56 79 GLN A N 1
ATOM 600 C CA . GLN A 1 79 ? -24.640 6.849 32.906 1.00 66.56 79 GLN A CA 1
ATOM 601 C C . GLN A 1 79 ? -24.049 7.558 34.134 1.00 66.56 79 GLN A C 1
ATOM 603 O O . GLN A 1 79 ? -22.866 7.411 34.435 1.00 66.56 79 GLN A O 1
ATOM 608 N N . THR A 1 80 ? -24.896 8.283 34.863 1.00 54.31 80 THR A N 1
ATOM 609 C CA . THR A 1 80 ? -24.559 9.250 35.930 1.00 54.31 80 THR A CA 1
ATOM 610 C C . THR A 1 80 ? -23.967 8.654 37.217 1.00 54.31 80 THR A C 1
ATOM 612 O O . THR A 1 80 ? -23.594 9.397 38.115 1.00 54.31 80 THR A O 1
ATOM 615 N N . ASN A 1 81 ? -23.842 7.326 37.338 1.00 59.47 81 ASN A N 1
ATOM 616 C CA . ASN A 1 81 ? -23.374 6.693 38.580 1.00 59.47 81 ASN A CA 1
ATOM 617 C C . ASN A 1 81 ? -21.846 6.507 38.608 1.00 59.47 81 ASN A C 1
ATOM 619 O O . ASN A 1 81 ? -21.284 5.831 37.743 1.00 59.47 81 ASN A O 1
ATOM 623 N N . SER A 1 82 ? -21.198 7.064 39.631 1.00 57.19 82 SER A N 1
ATOM 624 C CA . SER A 1 82 ? -19.748 7.238 39.820 1.00 57.19 82 SER A CA 1
ATOM 625 C C . SER A 1 82 ? -19.027 6.039 40.464 1.00 57.19 82 SER A C 1
ATOM 627 O O . SER A 1 82 ? -18.106 6.209 41.257 1.00 57.19 82 SER A O 1
ATOM 629 N N . ASP A 1 83 ? -19.397 4.814 40.091 1.00 73.75 83 ASP A N 1
ATOM 630 C CA . ASP A 1 83 ? -18.743 3.595 40.589 1.00 73.75 83 ASP A CA 1
ATOM 631 C C . ASP A 1 83 ? -17.296 3.459 40.046 1.00 73.75 83 ASP A C 1
ATOM 633 O O . ASP A 1 83 ? -17.031 3.708 38.862 1.00 73.75 83 ASP A O 1
ATOM 637 N N . ILE A 1 84 ? -16.353 3.022 40.891 1.00 68.00 84 ILE A N 1
ATOM 638 C CA . ILE A 1 84 ? -14.941 2.756 40.555 1.00 68.00 84 ILE A CA 1
ATOM 639 C C . ILE A 1 84 ? -14.835 1.811 39.351 1.00 68.00 84 ILE A C 1
ATOM 641 O O . ILE A 1 84 ? -14.022 2.037 38.448 1.00 68.00 84 ILE A O 1
ATOM 645 N N . LYS A 1 85 ? -15.702 0.792 39.280 1.00 72.31 85 LYS A N 1
ATOM 646 C CA . LYS A 1 85 ? -15.749 -0.139 38.139 1.00 72.31 85 LYS A CA 1
ATOM 647 C C . LYS A 1 85 ? -16.029 0.591 36.820 1.00 72.31 85 LYS A C 1
ATOM 649 O O . LYS A 1 85 ? -15.414 0.287 35.801 1.00 72.31 85 LYS A O 1
ATOM 654 N N . LYS A 1 86 ? -16.892 1.612 36.831 1.00 77.12 86 LYS A N 1
ATOM 655 C CA . LYS A 1 86 ? -17.216 2.417 35.640 1.00 77.12 86 LYS A CA 1
ATOM 656 C C . LYS A 1 86 ? -16.088 3.373 35.257 1.00 77.12 86 LYS A C 1
ATOM 658 O O . LYS A 1 86 ? -15.890 3.598 34.066 1.00 77.12 86 LYS A O 1
ATOM 663 N N . ARG A 1 87 ? -15.323 3.896 36.225 1.00 81.19 87 ARG A N 1
ATOM 664 C CA . ARG A 1 87 ? -14.114 4.695 35.938 1.00 81.19 87 ARG A CA 1
ATOM 665 C C . ARG A 1 87 ? -13.061 3.873 35.193 1.00 81.19 87 ARG A C 1
ATOM 667 O O . ARG A 1 87 ? -12.543 4.345 34.187 1.00 81.19 87 ARG A O 1
ATOM 674 N N . ARG A 1 88 ? -12.813 2.627 35.617 1.00 84.50 88 ARG A N 1
ATOM 675 C CA . ARG A 1 88 ? -11.877 1.717 34.928 1.00 84.50 88 ARG A CA 1
ATOM 676 C C . ARG A 1 88 ? -12.311 1.409 33.495 1.00 84.50 88 ARG A C 1
ATOM 678 O O . ARG A 1 88 ? -11.492 1.488 32.589 1.00 84.50 88 ARG A O 1
ATOM 685 N N . VAL A 1 89 ? -13.599 1.134 33.268 1.00 86.56 89 VAL A N 1
ATOM 686 C CA . VAL A 1 89 ? -14.124 0.899 31.909 1.00 86.56 89 VAL A CA 1
ATOM 687 C C . VAL A 1 89 ? -13.939 2.129 31.016 1.00 86.56 89 VAL A C 1
ATOM 689 O O . VAL A 1 89 ? -13.483 1.988 29.886 1.00 86.56 89 VAL A O 1
ATOM 692 N N . LYS A 1 90 ? -14.233 3.337 31.517 1.00 86.88 90 LYS A N 1
ATOM 693 C CA . LYS A 1 90 ? -14.007 4.585 30.765 1.00 86.88 90 LYS A CA 1
ATOM 694 C C . LYS A 1 90 ? -12.531 4.772 30.404 1.00 86.88 90 LYS A C 1
ATOM 696 O O . LYS A 1 90 ? -12.237 5.122 29.268 1.00 86.88 90 LYS A O 1
ATOM 701 N N . ALA A 1 91 ? -11.619 4.493 31.337 1.00 89.38 91 ALA A N 1
ATOM 702 C CA . ALA A 1 91 ? -10.181 4.577 31.088 1.00 89.38 91 ALA A CA 1
ATOM 703 C C . ALA A 1 91 ? -9.725 3.592 29.998 1.00 89.38 91 ALA A C 1
ATOM 705 O O . ALA A 1 91 ? -9.042 4.000 29.067 1.00 89.38 91 ALA A O 1
ATOM 706 N N . ILE A 1 92 ? -10.162 2.328 30.056 1.00 90.75 92 ILE A N 1
ATOM 707 C CA . ILE A 1 92 ? -9.832 1.314 29.038 1.00 90.75 92 ILE A CA 1
ATOM 708 C C . ILE A 1 92 ? -10.339 1.737 27.653 1.00 90.75 92 ILE A C 1
ATOM 710 O O . ILE A 1 92 ? -9.602 1.649 26.675 1.00 90.75 92 ILE A O 1
ATOM 714 N N . LEU A 1 93 ? -11.578 2.231 27.565 1.00 92.50 93 LEU A N 1
ATOM 715 C CA . LEU A 1 93 ? -12.152 2.704 26.302 1.00 92.50 93 LEU A CA 1
ATOM 716 C C . LEU A 1 93 ? -11.411 3.929 25.756 1.00 92.50 93 LEU A C 1
ATOM 718 O O . LEU A 1 93 ? -11.189 4.014 24.552 1.00 92.50 93 LEU A O 1
ATOM 722 N N . MET A 1 94 ? -10.993 4.850 26.629 1.00 93.62 94 MET A N 1
ATOM 723 C CA . MET A 1 94 ? -10.186 6.005 26.232 1.00 93.62 94 MET A CA 1
ATOM 724 C C . MET A 1 94 ? -8.822 5.572 25.686 1.00 93.62 94 MET A C 1
ATOM 726 O O . MET A 1 94 ? -8.402 6.058 24.641 1.00 93.62 94 MET A O 1
ATOM 730 N N . VAL A 1 95 ? -8.153 4.627 26.353 1.00 94.19 95 VAL A N 1
ATOM 731 C CA . VAL A 1 95 ? -6.880 4.070 25.875 1.00 94.19 95 VAL A CA 1
ATOM 732 C C . VAL A 1 95 ? -7.069 3.408 24.513 1.00 94.19 95 VAL A C 1
ATOM 734 O O . VAL A 1 95 ? -6.328 3.736 23.597 1.00 94.19 95 VAL A O 1
ATOM 737 N N . ALA A 1 96 ? -8.085 2.555 24.346 1.00 92.69 96 ALA A N 1
ATOM 738 C CA . ALA A 1 96 ? -8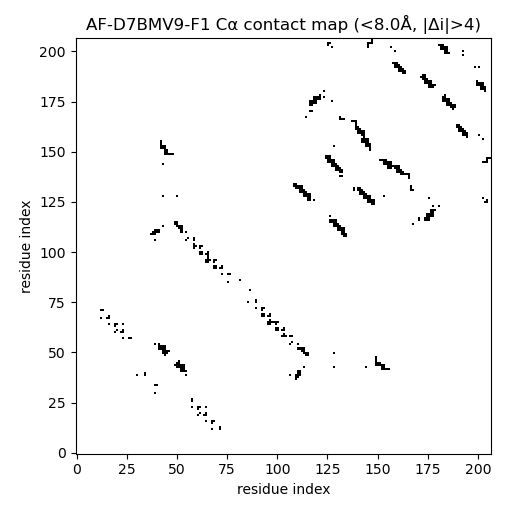.369 1.895 23.070 1.00 92.69 96 ALA A CA 1
ATOM 739 C C . ALA A 1 96 ? -8.658 2.891 21.932 1.00 92.69 96 ALA A C 1
ATOM 741 O O . ALA A 1 96 ? -8.203 2.695 20.808 1.00 92.69 96 ALA A O 1
ATOM 742 N N . PHE A 1 97 ? -9.384 3.976 22.223 1.00 94.81 97 PHE A N 1
ATOM 743 C CA . P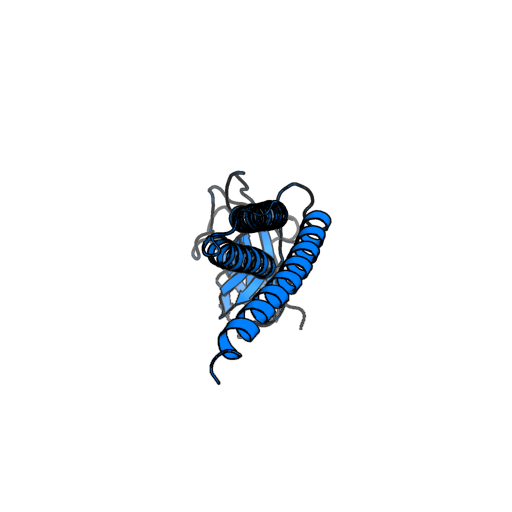HE A 1 97 ? -9.629 5.052 21.264 1.00 94.81 97 PHE A CA 1
ATOM 744 C C . PHE A 1 97 ? -8.331 5.757 20.849 1.00 94.81 97 PHE A C 1
ATOM 746 O O . PHE A 1 97 ? -8.083 5.949 19.657 1.00 94.81 97 PHE A O 1
ATOM 753 N N . LEU A 1 98 ? -7.494 6.135 21.818 1.00 95.75 98 LEU A N 1
ATOM 754 C CA . LEU A 1 98 ? -6.241 6.838 21.550 1.00 95.75 98 LEU A CA 1
ATOM 755 C C . LEU A 1 98 ? -5.249 5.953 20.790 1.00 95.75 98 LEU A C 1
ATOM 757 O O . LEU A 1 98 ? -4.682 6.399 19.795 1.00 95.75 98 LEU A O 1
ATOM 761 N N . THR A 1 99 ? -5.066 4.700 21.214 1.00 92.50 99 THR A N 1
ATOM 762 C CA . THR A 1 99 ? -4.131 3.774 20.565 1.00 92.50 99 THR A CA 1
ATOM 763 C C . THR A 1 99 ? -4.595 3.387 19.168 1.00 92.50 99 THR A C 1
ATOM 765 O O . THR A 1 99 ? -3.781 3.408 18.249 1.00 92.50 99 THR A O 1
ATOM 768 N N . GLY A 1 100 ? -5.889 3.115 18.966 1.00 92.19 100 GLY A N 1
ATOM 769 C CA . GLY A 1 100 ? -6.445 2.853 17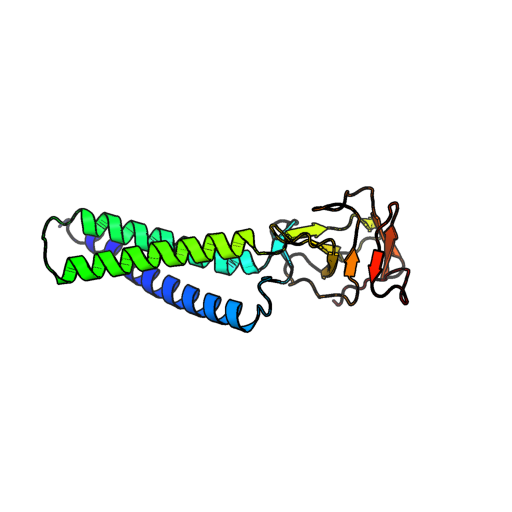.637 1.00 92.19 100 GLY A CA 1
ATOM 770 C C . GLY A 1 100 ? -6.276 4.048 16.695 1.00 92.19 100 GLY A C 1
ATOM 771 O O . GLY A 1 100 ? -5.869 3.888 15.548 1.00 92.19 100 GLY A O 1
ATOM 772 N N . THR A 1 101 ? -6.503 5.269 17.186 1.00 93.81 101 THR A N 1
ATOM 773 C CA . THR A 1 101 ? -6.370 6.490 16.374 1.00 93.81 101 THR A CA 1
ATOM 774 C C . THR A 1 101 ? -4.911 6.766 16.020 1.00 93.81 101 THR A C 1
ATOM 776 O O . THR A 1 101 ? -4.609 7.087 14.872 1.00 93.81 101 THR A O 1
ATOM 779 N N . ALA A 1 102 ? -3.997 6.584 16.977 1.00 92.12 102 ALA A N 1
ATOM 780 C CA . ALA A 1 102 ? -2.564 6.707 16.742 1.00 92.12 102 ALA A CA 1
ATOM 781 C C . ALA A 1 102 ? -2.052 5.642 15.758 1.00 92.12 102 ALA A C 1
ATOM 783 O O . ALA A 1 102 ? -1.304 5.975 14.844 1.00 92.12 102 ALA A O 1
ATOM 784 N N . ALA A 1 103 ? -2.490 4.385 15.893 1.00 90.19 103 ALA A N 1
ATOM 785 C CA . ALA A 1 103 ? -2.133 3.307 14.971 1.00 90.19 103 ALA A CA 1
ATOM 786 C C . ALA A 1 103 ? -2.674 3.564 13.556 1.00 90.19 103 ALA A C 1
ATOM 788 O O . ALA A 1 103 ? -1.948 3.375 12.579 1.00 90.19 103 ALA A O 1
ATOM 789 N N . PHE A 1 104 ? -3.914 4.052 13.433 1.00 92.50 104 PHE A N 1
ATOM 790 C CA . PHE A 1 104 ? -4.501 4.465 12.158 1.00 92.50 104 PHE A CA 1
ATOM 791 C C . PHE A 1 104 ? -3.685 5.577 11.495 1.00 92.50 104 PHE A C 1
ATOM 793 O O . PHE A 1 104 ? -3.195 5.395 10.382 1.00 92.50 104 PHE A O 1
ATOM 800 N N . ALA A 1 105 ? -3.498 6.703 12.190 1.00 89.62 105 ALA A N 1
ATOM 801 C CA . ALA A 1 105 ? -2.766 7.847 11.659 1.00 89.62 105 ALA A CA 1
ATOM 802 C C . ALA A 1 105 ? -1.316 7.473 11.320 1.00 89.62 105 ALA A C 1
ATOM 804 O O . ALA A 1 105 ? -0.843 7.772 10.228 1.00 89.62 105 ALA A O 1
ATOM 805 N N . GLY A 1 106 ? -0.638 6.748 12.214 1.00 85.69 106 GLY A N 1
ATOM 806 C CA . GLY A 1 106 ? 0.727 6.273 12.007 1.00 85.69 106 GLY A CA 1
ATOM 807 C C . GLY A 1 106 ? 0.856 5.351 10.796 1.00 85.69 106 GLY A C 1
ATOM 808 O O . GLY A 1 106 ? 1.785 5.516 10.012 1.00 85.69 106 GLY A O 1
ATOM 809 N N . THR A 1 107 ? -0.093 4.434 10.588 1.00 85.50 107 THR A N 1
ATOM 810 C CA . THR A 1 107 ? -0.107 3.569 9.395 1.00 85.50 107 THR A CA 1
ATOM 811 C C . THR A 1 107 ? -0.322 4.394 8.128 1.00 85.50 107 THR A C 1
ATOM 813 O O . THR A 1 107 ? 0.427 4.242 7.171 1.00 85.50 107 THR A O 1
ATOM 816 N N . VAL A 1 108 ? -1.310 5.295 8.120 1.00 85.94 108 VAL A N 1
ATOM 817 C CA . VAL A 1 108 ? -1.664 6.091 6.932 1.00 85.94 108 VAL A CA 1
ATOM 818 C C . VAL A 1 108 ? -0.552 7.062 6.529 1.00 85.94 108 VAL A C 1
ATOM 820 O O . VAL A 1 108 ? -0.311 7.257 5.340 1.00 85.94 108 VAL A O 1
ATOM 823 N N . ILE A 1 109 ? 0.136 7.663 7.500 1.00 83.50 109 ILE A N 1
ATOM 824 C CA . ILE A 1 109 ? 1.223 8.615 7.244 1.00 83.50 109 ILE A CA 1
ATOM 825 C C . ILE A 1 109 ? 2.477 7.901 6.721 1.00 83.50 109 ILE A C 1
ATOM 827 O O . ILE A 1 109 ? 3.133 8.430 5.831 1.00 83.50 109 ILE A O 1
ATOM 831 N N . ASN A 1 110 ? 2.791 6.706 7.236 1.00 79.19 110 ASN A N 1
ATOM 832 C CA . ASN A 1 110 ? 4.036 5.988 6.922 1.00 79.19 110 ASN A CA 1
ATOM 833 C C . ASN A 1 110 ? 3.901 4.914 5.828 1.00 79.19 110 ASN A C 1
ATOM 835 O O . ASN A 1 110 ? 4.866 4.191 5.563 1.00 79.19 110 ASN A O 1
ATOM 839 N N . MET A 1 111 ? 2.721 4.746 5.225 1.00 81.88 111 MET A N 1
ATOM 840 C CA . MET A 1 111 ? 2.533 3.773 4.147 1.00 81.88 111 MET A CA 1
ATOM 841 C C . MET A 1 111 ? 2.961 4.343 2.792 1.00 81.88 111 MET A C 1
ATOM 843 O O . MET A 1 111 ? 2.680 5.498 2.465 1.00 81.88 111 MET A O 1
ATOM 847 N N . ASP A 1 112 ? 3.587 3.499 1.971 1.00 82.75 112 ASP A N 1
ATOM 848 C CA . ASP A 1 112 ? 3.890 3.831 0.578 1.00 82.75 112 ASP A CA 1
ATOM 849 C C . ASP A 1 112 ? 2.599 4.117 -0.207 1.00 82.75 112 ASP A C 1
ATOM 851 O O . ASP A 1 112 ? 1.559 3.477 -0.005 1.00 82.75 112 ASP A O 1
ATOM 855 N N . SER A 1 113 ? 2.696 5.071 -1.127 1.00 85.62 113 SER A N 1
ATOM 856 C CA . SER A 1 113 ? 1.696 5.356 -2.152 1.00 85.62 113 SER A CA 1
ATOM 857 C C . SER A 1 113 ? 2.069 4.670 -3.463 1.00 85.62 113 SER A C 1
ATOM 859 O O . SER A 1 113 ? 3.228 4.311 -3.675 1.00 85.62 113 SER A O 1
ATOM 861 N N . TYR A 1 114 ? 1.089 4.490 -4.348 1.00 89.25 114 TYR A N 1
ATOM 862 C CA . TYR A 1 114 ? 1.279 3.770 -5.605 1.00 89.25 114 TYR A CA 1
ATOM 863 C C . TYR A 1 114 ? 0.633 4.483 -6.780 1.00 89.25 114 TYR A C 1
ATOM 865 O O . TYR A 1 114 ? -0.355 5.207 -6.643 1.00 89.25 114 TYR A O 1
ATOM 873 N N . GLY A 1 115 ? 1.187 4.224 -7.956 1.00 90.31 115 GLY A N 1
ATOM 874 C CA . GLY A 1 115 ? 0.713 4.735 -9.228 1.00 90.31 115 GLY A CA 1
ATOM 875 C C . GLY A 1 115 ? 0.905 3.690 -10.309 1.00 90.31 115 GLY A C 1
ATOM 876 O O . GLY A 1 115 ? 1.672 2.744 -10.150 1.00 90.31 115 GLY A O 1
ATOM 877 N N . ILE A 1 116 ? 0.172 3.853 -11.401 1.00 91.56 116 ILE A N 1
ATOM 878 C CA . ILE A 1 116 ? 0.302 3.003 -12.582 1.00 91.56 116 ILE A CA 1
ATOM 879 C C . ILE A 1 116 ? 1.277 3.703 -13.523 1.00 91.56 116 ILE A C 1
ATOM 881 O O . ILE A 1 116 ? 1.117 4.898 -13.772 1.00 91.56 116 ILE A O 1
ATOM 885 N N . VAL A 1 117 ? 2.279 2.982 -14.023 1.00 92.44 117 VAL A N 1
ATOM 886 C CA . VAL A 1 117 ? 3.104 3.495 -15.120 1.00 92.44 117 VAL A CA 1
ATOM 887 C C . VAL A 1 117 ? 2.233 3.490 -16.380 1.00 92.44 117 VAL A C 1
ATOM 889 O O . VAL A 1 117 ? 1.664 2.442 -16.696 1.00 92.44 117 VAL A O 1
ATOM 892 N N . PRO A 1 118 ? 2.081 4.622 -17.090 1.00 92.00 118 PRO A N 1
ATOM 893 C CA . PRO A 1 118 ? 1.287 4.667 -18.314 1.00 92.00 118 PRO A CA 1
ATOM 894 C C . PRO A 1 118 ? 1.774 3.626 -19.318 1.00 92.00 118 PRO A C 1
ATOM 896 O O . PRO A 1 118 ? 2.979 3.413 -19.441 1.00 92.00 118 PRO A O 1
ATOM 899 N N . SER A 1 119 ? 0.860 2.987 -20.045 1.00 87.94 119 SER A N 1
ATOM 900 C CA . SER A 1 119 ? 1.221 1.982 -21.044 1.00 87.94 119 SER A CA 1
ATOM 901 C C . SER A 1 119 ? 0.615 2.281 -22.405 1.00 87.94 119 SER A C 1
ATOM 903 O O . SER A 1 119 ? -0.549 2.674 -22.490 1.00 87.94 119 SER A O 1
ATOM 905 N N . LYS A 1 120 ? 1.375 2.019 -23.468 1.00 77.19 120 LYS A N 1
ATOM 906 C CA . LYS A 1 120 ? 0.854 1.928 -24.838 1.00 77.19 120 LYS A CA 1
ATOM 907 C C . LYS A 1 120 ? 0.671 0.440 -25.163 1.00 77.19 120 LYS A C 1
ATOM 909 O O . LYS A 1 120 ? 1.636 -0.314 -25.066 1.00 77.19 120 LYS A O 1
ATOM 914 N N . GLN A 1 121 ? -0.580 0.033 -25.410 1.00 69.38 121 GLN A N 1
ATOM 915 C CA . GLN A 1 121 ? -0.985 -1.362 -25.676 1.00 69.38 121 GLN A CA 1
ATOM 916 C C . GLN A 1 121 ? -0.321 -1.896 -26.956 1.00 69.38 121 GLN A C 1
ATOM 918 O O . GLN A 1 121 ? -0.069 -1.111 -27.868 1.00 69.38 121 GLN A O 1
ATOM 923 N N . ASP A 1 122 ? 0.054 -3.178 -27.020 1.00 50.16 122 ASP A N 1
ATOM 924 C CA . ASP A 1 122 ? -0.864 -4.331 -27.127 1.00 50.16 122 ASP A CA 1
ATOM 925 C C . ASP A 1 122 ? -1.723 -4.727 -25.909 1.00 50.16 122 ASP A C 1
ATOM 927 O O . ASP A 1 122 ? -1.389 -4.475 -24.749 1.00 50.16 122 ASP A O 1
ATOM 931 N N . ASP A 1 123 ? -2.868 -5.340 -26.230 1.00 55.09 123 ASP A N 1
ATOM 932 C CA . ASP A 1 123 ? -4.019 -5.724 -25.400 1.00 55.09 123 ASP A CA 1
ATOM 933 C C . ASP A 1 123 ? -3.671 -6.685 -24.244 1.00 55.09 123 ASP A C 1
ATOM 935 O O . ASP A 1 123 ? -3.998 -7.869 -24.250 1.00 55.09 123 ASP A O 1
ATOM 939 N N . THR A 1 124 ? -2.947 -6.186 -23.241 1.00 65.62 124 THR A N 1
ATOM 940 C CA . THR A 1 124 ? -2.516 -6.971 -22.081 1.00 65.62 124 THR A CA 1
ATOM 941 C C . THR A 1 124 ? -3.249 -6.520 -20.816 1.00 65.62 124 THR A C 1
ATOM 943 O O . THR A 1 124 ? -3.301 -5.337 -20.480 1.00 65.62 124 THR A O 1
ATOM 946 N N . ASN A 1 125 ? -3.787 -7.479 -20.052 1.00 79.69 125 ASN A N 1
ATOM 947 C CA . ASN A 1 125 ? -4.322 -7.233 -18.701 1.00 79.69 125 ASN A CA 1
ATOM 948 C C . ASN A 1 125 ? -3.214 -6.908 -17.675 1.00 79.69 125 ASN A C 1
ATOM 950 O O . ASN A 1 125 ? -3.502 -6.604 -16.515 1.00 79.69 125 ASN A O 1
ATOM 954 N N . CYS A 1 126 ? -1.949 -6.944 -18.105 1.00 85.44 126 CYS A N 1
ATOM 955 C CA . CYS A 1 126 ? -0.786 -6.706 -17.275 1.00 85.44 126 CYS A CA 1
ATOM 956 C C . CYS A 1 126 ? -0.544 -5.213 -17.039 1.00 85.44 126 CYS A C 1
ATOM 958 O O . CYS A 1 126 ? -0.458 -4.409 -17.966 1.00 85.44 126 CYS A O 1
ATOM 960 N N . ARG A 1 127 ? -0.388 -4.833 -15.772 1.00 88.94 127 ARG A N 1
ATOM 961 C CA . ARG A 1 127 ? -0.087 -3.458 -15.366 1.00 88.94 127 ARG A CA 1
ATOM 962 C C . ARG A 1 127 ? 1.202 -3.405 -14.572 1.00 88.94 127 ARG A C 1
ATOM 964 O O . ARG A 1 127 ? 1.433 -4.235 -13.696 1.00 88.94 127 ARG A O 1
ATOM 971 N N . VAL A 1 128 ? 1.994 -2.368 -14.830 1.00 92.06 128 VAL A N 1
ATOM 972 C CA . VAL A 1 128 ? 3.172 -2.039 -14.025 1.00 92.06 128 VAL A CA 1
ATOM 973 C C . VAL A 1 128 ? 2.794 -0.946 -13.036 1.00 92.06 128 VAL A C 1
ATOM 975 O O . VAL A 1 128 ? 2.374 0.151 -13.407 1.00 92.06 128 VAL A O 1
ATOM 978 N N . ILE A 1 129 ? 2.927 -1.265 -11.757 1.00 92.50 129 ILE A N 1
ATOM 979 C CA . ILE A 1 129 ? 2.666 -0.374 -10.634 1.00 92.50 129 ILE A CA 1
ATOM 980 C C . ILE A 1 129 ? 4.007 0.071 -10.070 1.00 92.50 129 ILE A C 1
ATOM 982 O O . ILE A 1 129 ? 4.911 -0.740 -9.901 1.00 92.50 129 ILE A O 1
ATOM 986 N N . TYR A 1 130 ? 4.139 1.342 -9.722 1.00 91.69 130 TYR A N 1
ATOM 987 C CA . TYR A 1 130 ? 5.311 1.853 -9.025 1.00 91.69 130 TYR A CA 1
ATOM 988 C C . TYR A 1 130 ? 4.903 2.410 -7.664 1.00 91.69 130 TYR A C 1
ATOM 990 O O . TYR A 1 130 ? 3.845 3.028 -7.529 1.00 91.69 130 TYR A O 1
ATOM 998 N N . SER A 1 131 ? 5.729 2.177 -6.646 1.00 89.62 131 SER A N 1
ATOM 999 C CA . SER A 1 131 ? 5.544 2.754 -5.313 1.00 89.62 131 SER A CA 1
ATOM 1000 C C . SER A 1 131 ? 6.395 4.003 -5.119 1.00 89.62 131 SER A C 1
ATOM 1002 O O . SER A 1 131 ? 7.486 4.076 -5.674 1.00 89.62 131 SER A O 1
ATOM 1004 N N . TRP A 1 132 ? 5.943 4.951 -4.301 1.00 84.69 132 TRP A N 1
ATOM 1005 C CA . TRP A 1 132 ? 6.775 5.998 -3.697 1.00 84.69 132 TRP A CA 1
ATOM 1006 C C . TRP A 1 132 ? 6.436 6.134 -2.215 1.00 84.69 132 TRP A C 1
ATOM 1008 O O . TRP A 1 132 ? 5.283 5.973 -1.812 1.00 84.69 132 TRP A O 1
ATOM 1018 N N . GLY A 1 133 ? 7.438 6.450 -1.397 1.00 73.88 133 GLY A N 1
ATOM 1019 C CA . GLY A 1 133 ? 7.222 6.695 0.026 1.00 73.88 133 GLY A CA 1
ATOM 1020 C C . GLY A 1 133 ? 6.353 7.928 0.262 1.00 73.88 133 GLY A C 1
ATOM 1021 O O . GLY A 1 133 ? 6.512 8.948 -0.416 1.00 73.88 133 GLY A O 1
ATOM 1022 N N . ASN A 1 134 ? 5.449 7.845 1.238 1.00 65.31 134 ASN A N 1
ATOM 1023 C CA . ASN A 1 134 ? 4.705 8.999 1.721 1.00 65.31 134 ASN A CA 1
ATOM 1024 C C . ASN A 1 134 ? 5.395 9.549 2.983 1.00 65.31 134 ASN A C 1
ATOM 1026 O O . ASN A 1 134 ? 5.433 8.905 4.022 1.00 65.31 134 ASN A O 1
ATOM 1030 N N . SER A 1 135 ? 5.908 10.773 2.880 1.00 49.41 135 SER A N 1
ATOM 1031 C CA . SER A 1 135 ? 6.256 11.681 3.983 1.00 49.41 135 SER A CA 1
ATOM 1032 C C . SER A 1 135 ? 7.510 11.433 4.856 1.00 49.41 135 SER A C 1
ATOM 1034 O O . SER A 1 135 ? 7.947 10.325 5.147 1.00 49.41 135 SER A O 1
ATOM 1036 N N . SER A 1 136 ? 8.057 12.559 5.332 1.00 47.41 136 SER A N 1
ATOM 1037 C CA . SER A 1 136 ? 9.07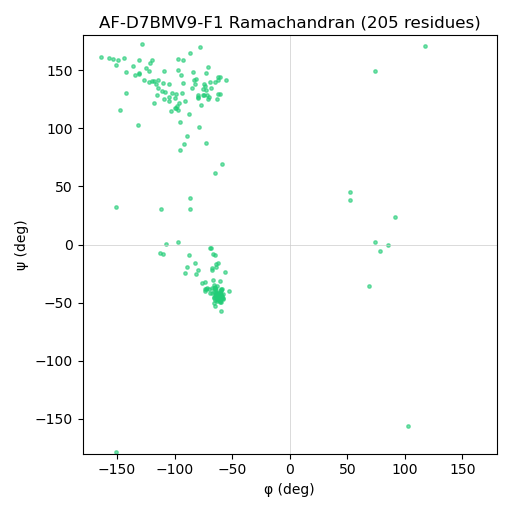8 12.771 6.381 1.00 47.41 136 SER A CA 1
ATOM 1038 C C . SER A 1 136 ? 10.526 12.337 6.128 1.00 47.41 136 SER A C 1
ATOM 1040 O O . SER A 1 136 ? 11.437 13.067 6.511 1.00 47.41 136 SER A O 1
ATOM 1042 N N . MET A 1 137 ? 10.772 11.237 5.426 1.00 42.41 137 MET A N 1
ATOM 1043 C CA . MET A 1 137 ? 12.111 10.889 4.954 1.00 42.41 137 MET A CA 1
ATOM 1044 C C . MET A 1 137 ? 12.171 11.175 3.457 1.00 42.41 137 MET A C 1
ATOM 1046 O O . MET A 1 137 ? 11.304 10.731 2.712 1.00 42.41 137 MET A O 1
ATOM 1050 N N . HIS A 1 138 ? 13.154 11.953 3.000 1.00 47.12 138 HIS A N 1
ATOM 1051 C CA . HIS A 1 138 ? 13.374 12.294 1.589 1.00 47.12 138 HIS A CA 1
ATOM 1052 C C . HIS A 1 138 ? 13.736 11.057 0.737 1.00 47.12 138 HIS A C 1
ATOM 1054 O O . HIS A 1 138 ? 14.827 10.970 0.176 1.00 47.12 138 HIS A O 1
ATOM 1060 N N . HIS A 1 139 ? 12.853 10.066 0.653 1.00 50.34 139 HIS A N 1
ATOM 1061 C CA . HIS A 1 139 ? 13.067 8.845 -0.101 1.00 50.34 139 HIS A CA 1
ATOM 1062 C C . HIS A 1 139 ? 12.823 9.128 -1.584 1.00 50.34 139 HIS A C 1
ATOM 1064 O O . HIS A 1 139 ? 11.694 9.234 -2.053 1.00 50.34 139 HIS A O 1
ATOM 1070 N N . ARG A 1 140 ? 13.934 9.294 -2.307 1.00 65.69 140 ARG A N 1
ATOM 1071 C CA . ARG A 1 140 ? 14.024 9.553 -3.753 1.00 65.69 140 ARG A CA 1
ATOM 1072 C C . ARG A 1 140 ? 14.031 8.259 -4.571 1.00 65.69 140 ARG A C 1
ATOM 1074 O O . ARG A 1 140 ? 14.700 8.194 -5.595 1.00 65.69 140 ARG A O 1
ATOM 1081 N N . PHE A 1 141 ? 13.371 7.215 -4.076 1.00 79.44 141 PHE A N 1
ATOM 1082 C CA . PHE A 1 141 ? 13.386 5.888 -4.678 1.00 79.44 141 PHE A CA 1
ATOM 1083 C C . PHE A 1 141 ? 12.092 5.122 -4.395 1.00 79.44 141 PHE A C 1
ATOM 1085 O O . PHE A 1 141 ? 11.427 5.347 -3.382 1.00 79.44 141 PHE A O 1
ATOM 1092 N N . GLY A 1 142 ? 11.762 4.187 -5.277 1.00 86.44 142 GLY A N 1
ATOM 1093 C CA . GLY A 1 142 ? 10.582 3.341 -5.194 1.00 86.44 142 GLY A CA 1
ATOM 1094 C C . GLY A 1 142 ? 10.803 1.989 -5.858 1.00 86.44 142 GLY A C 1
ATOM 1095 O O . GLY A 1 142 ? 11.900 1.687 -6.324 1.00 86.44 142 GLY A O 1
ATOM 1096 N N . ARG A 1 143 ? 9.778 1.135 -5.870 1.00 89.31 143 ARG A N 1
ATOM 1097 C CA . ARG A 1 143 ? 9.854 -0.202 -6.485 1.00 89.31 143 ARG A CA 1
ATOM 1098 C C . ARG A 1 143 ? 8.767 -0.402 -7.520 1.00 89.31 143 ARG A C 1
ATOM 1100 O O . ARG A 1 143 ? 7.689 0.175 -7.382 1.00 89.31 143 ARG A O 1
ATOM 1107 N N . PHE A 1 144 ? 9.047 -1.251 -8.502 1.00 92.06 144 PHE A N 1
ATOM 1108 C CA . PHE A 1 144 ? 8.043 -1.698 -9.456 1.00 92.06 144 PHE A CA 1
ATOM 1109 C C . PHE A 1 144 ? 7.405 -3.017 -9.020 1.00 92.06 144 PHE A C 1
ATOM 1111 O O . PHE A 1 144 ? 8.054 -3.895 -8.439 1.00 92.06 144 PHE A O 1
ATOM 1118 N N . TYR A 1 145 ? 6.126 -3.146 -9.338 1.00 92.50 145 TYR A N 1
ATOM 1119 C CA . TYR A 1 145 ? 5.307 -4.331 -9.157 1.00 92.50 145 TYR A CA 1
ATOM 1120 C C . TYR A 1 145 ? 4.563 -4.621 -10.460 1.00 92.50 145 TYR A C 1
ATOM 1122 O O . TYR A 1 145 ? 4.188 -3.687 -11.169 1.00 92.50 145 TYR A O 1
ATOM 1130 N N . THR A 1 146 ? 4.314 -5.888 -10.759 1.00 91.75 146 THR A N 1
ATOM 1131 C CA . THR A 1 146 ? 3.467 -6.312 -11.880 1.00 91.75 146 THR A CA 1
ATOM 1132 C C . THR A 1 146 ? 2.157 -6.884 -11.366 1.00 91.75 146 THR A C 1
ATOM 1134 O O . THR A 1 146 ? 2.071 -7.397 -10.249 1.00 91.75 146 THR A O 1
ATOM 1137 N N . MET A 1 147 ? 1.095 -6.728 -12.150 1.00 87.81 147 MET A N 1
ATOM 1138 C CA . MET A 1 147 ? -0.240 -7.166 -11.765 1.00 87.81 147 MET A CA 1
ATOM 1139 C C . MET A 1 147 ? -1.025 -7.608 -12.998 1.00 87.81 147 MET A C 1
ATOM 1141 O O . MET A 1 147 ? -1.290 -6.790 -13.875 1.00 87.81 147 MET A O 1
ATOM 1145 N N . SER A 1 148 ? -1.374 -8.896 -13.051 1.00 83.00 148 SER A N 1
ATOM 1146 C CA . SER A 1 148 ? -2.052 -9.555 -14.179 1.00 83.00 148 SER A CA 1
ATOM 1147 C C . SER A 1 148 ? -3.561 -9.301 -14.226 1.00 83.00 148 SER A C 1
ATOM 1149 O O . SER A 1 148 ? -4.176 -9.433 -15.279 1.00 83.00 148 SER A O 1
ATOM 1151 N N . ASN A 1 149 ? -4.178 -8.942 -13.096 1.00 74.50 149 ASN A N 1
ATOM 1152 C CA . ASN A 1 149 ? -5.616 -8.701 -12.983 1.00 74.50 149 ASN A CA 1
ATOM 1153 C C . ASN A 1 149 ? -5.927 -7.795 -11.779 1.00 74.50 149 ASN A C 1
ATOM 1155 O O . ASN A 1 149 ? -5.141 -7.708 -10.843 1.00 74.50 149 ASN A O 1
ATOM 1159 N N . ASN A 1 150 ? -7.101 -7.161 -11.758 1.00 67.00 150 ASN A N 1
ATOM 1160 C CA . ASN A 1 150 ? -7.540 -6.190 -10.751 1.00 67.00 150 ASN A CA 1
ATOM 1161 C C . ASN A 1 150 ? -7.666 -6.740 -9.314 1.00 67.00 150 ASN A C 1
ATOM 1163 O O . ASN A 1 150 ? -7.731 -5.946 -8.383 1.00 67.00 150 ASN A O 1
ATOM 1167 N N . PHE A 1 151 ? -7.697 -8.059 -9.104 1.00 64.25 151 PHE A N 1
ATOM 1168 C CA . PHE A 1 151 ? -7.949 -8.656 -7.781 1.00 64.25 151 PHE A CA 1
ATOM 1169 C C . PHE A 1 151 ? -6.726 -9.299 -7.106 1.00 64.25 151 PHE A C 1
ATOM 1171 O O . PHE A 1 151 ? -6.849 -9.793 -5.987 1.00 64.25 151 PHE A O 1
ATOM 1178 N N . HIS A 1 152 ? -5.549 -9.277 -7.737 1.00 72.94 152 HIS A N 1
ATOM 1179 C CA . HIS A 1 152 ? -4.337 -9.892 -7.184 1.00 72.94 152 HIS A CA 1
ATOM 1180 C C . HIS A 1 152 ? -3.496 -8.902 -6.366 1.00 72.94 152 HIS A C 1
ATOM 1182 O O . HIS A 1 152 ? -3.611 -7.685 -6.498 1.00 72.94 152 HIS A O 1
ATOM 1188 N N . LEU A 1 153 ? -2.638 -9.419 -5.489 1.00 82.62 153 LEU A N 1
ATOM 1189 C CA . LEU A 1 153 ? -1.574 -8.604 -4.905 1.00 82.62 153 LEU A CA 1
ATOM 1190 C C . LEU A 1 153 ? -0.506 -8.376 -5.974 1.00 82.62 153 LEU A C 1
ATOM 1192 O O . LEU A 1 153 ? -0.135 -9.313 -6.677 1.00 82.62 153 LEU A O 1
ATOM 1196 N N . GLY A 1 154 ? -0.005 -7.148 -6.087 1.00 85.38 154 GLY A N 1
ATOM 1197 C CA . GLY A 1 154 ? 1.078 -6.851 -7.017 1.00 85.38 154 GLY A CA 1
ATOM 1198 C C . GLY A 1 154 ? 2.324 -7.672 -6.692 1.00 85.38 154 GLY A C 1
ATOM 1199 O O . GLY A 1 154 ? 2.794 -7.686 -5.549 1.00 85.38 154 GLY A O 1
ATOM 1200 N N . VAL A 1 155 ? 2.869 -8.330 -7.709 1.00 89.38 155 VAL A N 1
ATOM 1201 C CA . VAL A 1 155 ? 4.088 -9.129 -7.621 1.00 89.38 155 VAL A CA 1
ATOM 1202 C C . VAL A 1 155 ? 5.278 -8.192 -7.677 1.00 89.38 155 VAL A C 1
ATOM 1204 O O . VAL A 1 155 ? 5.395 -7.350 -8.562 1.00 89.38 155 VAL A O 1
ATOM 1207 N N . LYS A 1 156 ? 6.166 -8.299 -6.697 1.00 90.00 156 LYS A N 1
ATOM 1208 C CA . LYS A 1 156 ? 7.351 -7.452 -6.612 1.00 90.00 156 LYS A CA 1
ATOM 1209 C C . LYS A 1 156 ? 8.349 -7.820 -7.711 1.00 90.00 156 LYS A C 1
ATOM 1211 O O . LYS A 1 156 ? 8.786 -8.963 -7.782 1.00 90.00 156 LYS A O 1
ATOM 1216 N N . THR A 1 157 ? 8.770 -6.831 -8.490 1.00 91.12 157 THR A N 1
ATOM 1217 C CA . THR A 1 157 ? 9.804 -7.008 -9.522 1.00 91.12 157 THR A CA 1
ATOM 1218 C C . THR A 1 157 ? 11.214 -6.827 -8.932 1.00 91.12 157 THR A C 1
ATOM 1220 O O . THR A 1 157 ? 11.354 -6.280 -7.825 1.00 91.12 157 THR A O 1
ATOM 1223 N N . PRO A 1 158 ? 12.278 -7.245 -9.646 1.00 90.75 158 PRO A N 1
ATOM 1224 C CA . PRO A 1 158 ? 13.649 -6.914 -9.257 1.00 90.75 158 PRO A CA 1
ATOM 1225 C C . PRO A 1 158 ? 13.960 -5.415 -9.385 1.00 90.75 158 PRO A C 1
ATOM 1227 O O . PRO A 1 158 ? 14.868 -4.936 -8.710 1.00 90.75 158 PRO A O 1
ATOM 1230 N N . TYR A 1 159 ? 13.185 -4.675 -10.186 1.00 91.62 159 TYR A N 1
ATOM 1231 C CA . TYR A 1 159 ? 13.469 -3.286 -10.511 1.00 91.62 159 TYR A CA 1
ATOM 1232 C C . TYR A 1 159 ? 12.999 -2.296 -9.433 1.00 91.62 159 TYR A C 1
ATOM 1234 O O . TYR A 1 159 ? 11.879 -2.348 -8.904 1.00 91.62 159 TYR A O 1
ATOM 1242 N N . SER A 1 160 ? 13.849 -1.315 -9.161 1.00 89.94 160 SER A N 1
ATOM 1243 C CA . SER A 1 160 ? 13.546 -0.090 -8.425 1.00 89.94 160 SER A CA 1
ATOM 1244 C C . SER A 1 160 ? 13.793 1.134 -9.289 1.00 89.94 160 SER A C 1
ATOM 1246 O O . SER A 1 160 ? 14.534 1.078 -10.261 1.00 89.94 160 SER A O 1
ATOM 1248 N N . TRP A 1 161 ? 13.164 2.248 -8.931 1.00 90.44 161 TRP A N 1
ATOM 1249 C CA . TRP A 1 161 ? 13.368 3.526 -9.604 1.00 90.44 161 TRP A CA 1
ATOM 1250 C C . TRP A 1 161 ? 13.851 4.583 -8.624 1.00 90.44 161 TRP A C 1
ATOM 1252 O O . TRP A 1 161 ? 13.567 4.501 -7.430 1.00 90.44 161 TRP A O 1
ATOM 1262 N N . SER A 1 162 ? 14.530 5.603 -9.136 1.00 87.81 162 SER A N 1
ATOM 1263 C CA . SER A 1 162 ? 14.907 6.809 -8.404 1.00 87.81 162 SER A CA 1
ATOM 1264 C C . SER A 1 162 ? 14.809 8.048 -9.295 1.00 87.81 162 SER A C 1
ATOM 1266 O O . SER A 1 162 ? 14.988 7.968 -10.506 1.00 87.81 162 SER A O 1
ATOM 1268 N N . ALA A 1 163 ? 14.487 9.211 -8.724 1.00 83.31 163 ALA A N 1
ATOM 1269 C CA . ALA A 1 163 ? 14.368 10.455 -9.490 1.00 83.31 163 ALA A CA 1
ATOM 1270 C C . ALA A 1 163 ? 14.740 11.689 -8.659 1.00 83.31 163 ALA A C 1
ATOM 1272 O O . ALA A 1 163 ? 14.691 11.683 -7.425 1.00 83.31 163 ALA A O 1
ATOM 1273 N N . LYS A 1 164 ? 15.092 12.786 -9.343 1.00 73.44 164 LYS A N 1
ATOM 1274 C CA . LYS A 1 164 ? 15.258 14.101 -8.706 1.00 73.44 164 LYS A CA 1
ATOM 1275 C C . LYS A 1 164 ? 13.882 14.721 -8.444 1.00 73.44 164 LYS A C 1
ATOM 1277 O O . LYS A 1 164 ? 13.135 14.979 -9.378 1.00 73.44 164 LYS A O 1
ATOM 1282 N N . GLY A 1 165 ? 13.581 14.994 -7.177 1.00 61.91 165 GLY A N 1
ATOM 1283 C CA . GLY A 1 165 ? 12.281 15.510 -6.731 1.00 61.91 165 GLY A CA 1
ATOM 1284 C C . GLY A 1 165 ? 11.585 14.536 -5.779 1.00 61.91 165 GLY A C 1
ATOM 1285 O O . GLY A 1 165 ? 12.063 13.426 -5.560 1.00 61.91 165 GLY A O 1
ATOM 1286 N N . SER A 1 166 ? 10.488 14.967 -5.159 1.00 65.19 166 SER A N 1
ATOM 1287 C CA . SER A 1 166 ? 9.688 14.142 -4.244 1.00 65.19 166 SER A CA 1
ATOM 1288 C C . SER A 1 166 ? 8.300 13.879 -4.814 1.00 65.19 166 SER A C 1
ATOM 1290 O O . SER A 1 166 ? 7.670 14.806 -5.319 1.00 65.19 166 SER A O 1
ATOM 1292 N N . GLY A 1 167 ? 7.786 12.664 -4.622 1.00 75.88 167 GLY A N 1
ATOM 1293 C CA . GLY A 1 167 ? 6.389 12.328 -4.889 1.00 75.88 167 GLY A CA 1
ATOM 1294 C C . GLY A 1 167 ? 6.176 11.559 -6.189 1.00 75.88 167 GLY A C 1
ATOM 1295 O O . GLY A 1 167 ? 7.062 10.857 -6.675 1.00 75.88 167 GLY A O 1
ATOM 1296 N N . LYS A 1 168 ? 4.954 11.663 -6.715 1.00 84.62 168 LYS A N 1
ATOM 1297 C CA . LYS A 1 168 ? 4.521 10.950 -7.915 1.00 84.62 168 LYS A CA 1
ATOM 1298 C C . LYS A 1 168 ? 5.361 11.388 -9.125 1.00 84.62 168 LYS A C 1
ATOM 1300 O O . LYS A 1 168 ? 5.448 12.577 -9.416 1.00 84.62 168 LYS A O 1
ATOM 1305 N N . ILE A 1 169 ? 5.908 10.427 -9.869 1.00 86.44 169 ILE A N 1
ATOM 1306 C CA . ILE A 1 169 ? 6.496 10.682 -11.192 1.00 86.44 169 ILE A CA 1
ATOM 1307 C C . ILE A 1 169 ? 5.394 11.051 -12.188 1.00 86.44 169 ILE A C 1
ATOM 1309 O O . ILE A 1 169 ? 4.346 10.404 -12.220 1.00 86.44 169 ILE A O 1
ATOM 1313 N N . HIS A 1 170 ? 5.626 12.100 -12.978 1.00 88.00 170 HIS A N 1
ATOM 1314 C CA . HIS A 1 170 ? 4.680 12.556 -13.993 1.00 88.00 170 HIS A CA 1
ATOM 1315 C C . HIS A 1 170 ? 4.447 11.491 -15.067 1.00 88.00 170 HIS A C 1
ATOM 1317 O O . HIS A 1 170 ? 5.381 10.842 -15.524 1.00 88.00 170 HIS A O 1
ATOM 1323 N N . ASP A 1 171 ? 3.204 11.377 -15.528 1.00 87.81 171 ASP A N 1
ATOM 1324 C CA . ASP A 1 171 ? 2.806 10.372 -16.520 1.00 87.81 171 ASP A CA 1
ATOM 1325 C C . ASP A 1 171 ? 3.508 10.580 -17.886 1.00 87.81 171 ASP A C 1
ATOM 1327 O O . ASP A 1 171 ? 3.592 9.665 -18.690 1.00 87.81 171 ASP A O 1
ATOM 1331 N N . THR A 1 172 ? 4.079 11.760 -18.149 1.00 90.25 172 THR A N 1
ATOM 1332 C CA . THR A 1 172 ? 4.872 12.050 -19.361 1.00 90.25 172 THR A CA 1
ATOM 1333 C C . THR A 1 172 ? 6.355 11.698 -19.238 1.00 90.25 172 THR A C 1
ATOM 1335 O O . THR A 1 172 ? 7.091 11.770 -20.218 1.00 90.25 172 THR A O 1
ATOM 1338 N N . ALA A 1 173 ? 6.826 11.348 -18.041 1.00 90.75 173 ALA A N 1
ATOM 1339 C CA . ALA A 1 173 ? 8.236 11.082 -17.777 1.00 90.75 173 ALA A CA 1
ATOM 1340 C C . ALA A 1 173 ? 8.668 9.664 -18.174 1.00 90.75 173 ALA A C 1
ATOM 1342 O O . ALA A 1 173 ? 9.866 9.396 -18.256 1.00 90.75 173 ALA A O 1
ATOM 1343 N N . TRP A 1 174 ? 7.710 8.763 -18.382 1.00 93.00 174 TRP A N 1
ATOM 1344 C CA . TRP A 1 174 ? 7.942 7.353 -18.662 1.00 93.00 174 TRP A CA 1
ATOM 1345 C C . TRP A 1 174 ? 6.696 6.675 -19.232 1.00 93.00 174 TRP A C 1
ATOM 1347 O O . TRP A 1 174 ? 5.581 7.165 -19.075 1.00 93.00 174 TRP A O 1
ATOM 1357 N N . GLU A 1 175 ? 6.885 5.528 -19.867 1.00 94.19 175 GLU A N 1
ATOM 1358 C CA . GLU A 1 175 ? 5.802 4.632 -20.255 1.00 94.19 175 GLU A CA 1
ATOM 1359 C C . GLU A 1 175 ? 6.301 3.189 -20.352 1.00 94.19 175 GLU A C 1
ATOM 1361 O O . GLU A 1 175 ? 7.494 2.944 -20.521 1.00 94.19 175 GLU A O 1
ATOM 1366 N N . VAL A 1 176 ? 5.384 2.230 -20.284 1.00 94.00 176 VAL A N 1
ATOM 1367 C CA . VAL A 1 176 ? 5.649 0.829 -20.620 1.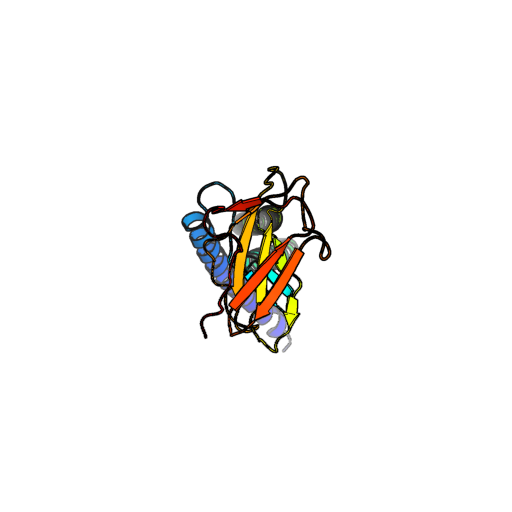00 94.00 176 VAL A CA 1
ATOM 1368 C C . VAL A 1 176 ? 5.084 0.537 -22.004 1.00 94.00 176 VAL A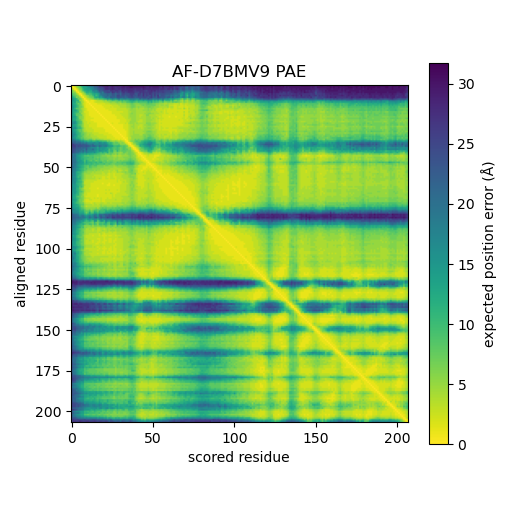 C 1
ATOM 1370 O O . VAL A 1 176 ? 3.929 0.856 -22.293 1.00 94.00 176 VAL A O 1
ATOM 1373 N N . ARG A 1 177 ? 5.896 -0.073 -22.865 1.00 93.12 177 ARG A N 1
ATOM 1374 C CA . ARG A 1 177 ? 5.473 -0.545 -24.187 1.00 93.12 177 ARG A CA 1
ATOM 1375 C C . ARG A 1 177 ? 5.426 -2.062 -24.190 1.00 93.12 177 ARG A C 1
ATOM 1377 O O . ARG A 1 177 ? 6.414 -2.697 -23.829 1.00 93.12 177 ARG A O 1
ATOM 1384 N N . TRP A 1 178 ? 4.276 -2.616 -24.552 1.00 90.31 178 TRP A N 1
ATOM 1385 C CA . TRP A 1 178 ? 4.050 -4.058 -24.563 1.00 90.31 178 TRP A CA 1
ATOM 1386 C C . TRP A 1 178 ? 4.280 -4.617 -25.959 1.00 90.31 178 TRP A C 1
ATOM 1388 O O . TRP A 1 178 ? 3.619 -4.195 -26.901 1.00 90.31 178 TRP A O 1
ATOM 1398 N N . GLU A 1 179 ? 5.205 -5.569 -26.074 1.00 87.44 179 GLU A N 1
ATOM 1399 C CA . GLU A 1 179 ? 5.512 -6.271 -27.320 1.00 87.44 179 GLU A CA 1
ATOM 1400 C C . GLU A 1 179 ? 5.804 -7.745 -27.008 1.00 87.44 179 GLU A C 1
ATOM 1402 O O . GLU A 1 179 ? 6.609 -8.064 -26.132 1.00 87.44 179 GLU A O 1
ATOM 1407 N N . SER A 1 180 ? 5.157 -8.664 -27.732 1.00 83.12 180 SER A N 1
ATOM 1408 C CA . SER A 1 180 ? 5.416 -10.114 -27.638 1.00 83.12 180 SER A CA 1
ATOM 1409 C C . SER A 1 180 ? 5.368 -10.692 -26.207 1.00 83.12 180 SER A C 1
ATOM 1411 O O . SER A 1 180 ? 6.174 -11.549 -25.853 1.00 83.12 180 SER A O 1
ATOM 1413 N N . GLY A 1 181 ? 4.438 -10.215 -25.369 1.00 82.00 181 GLY A N 1
ATOM 1414 C CA . GLY A 1 181 ? 4.233 -10.713 -23.998 1.00 82.00 181 GLY A CA 1
ATOM 1415 C C . GLY A 1 181 ? 5.130 -10.087 -22.921 1.00 82.00 181 GLY A C 1
ATOM 1416 O O . GLY A 1 181 ? 4.971 -10.405 -21.744 1.00 82.00 181 GLY A O 1
ATOM 1417 N N . TYR A 1 182 ? 6.023 -9.163 -23.289 1.00 89.31 182 TYR A N 1
ATOM 1418 C CA . TYR A 1 182 ? 6.881 -8.438 -22.350 1.00 89.31 182 TYR A CA 1
ATOM 1419 C C . TYR A 1 182 ? 6.624 -6.930 -22.428 1.00 89.31 182 TYR A C 1
ATOM 1421 O O . TYR A 1 182 ? 6.444 -6.363 -23.505 1.00 89.31 182 TYR A O 1
ATOM 1429 N N . GLY A 1 183 ? 6.625 -6.268 -21.274 1.00 91.44 183 GLY A N 1
ATOM 1430 C CA . GLY A 1 183 ? 6.494 -4.819 -21.152 1.00 91.44 183 GLY A CA 1
ATOM 1431 C C . GLY A 1 183 ? 7.858 -4.186 -20.945 1.00 91.44 183 GLY A C 1
ATOM 1432 O O . GLY A 1 183 ? 8.501 -4.445 -19.935 1.00 91.44 183 GLY A O 1
ATOM 1433 N N . THR A 1 184 ? 8.309 -3.343 -21.864 1.00 93.75 184 THR A N 1
ATOM 1434 C CA . THR A 1 184 ? 9.601 -2.654 -21.756 1.00 93.75 184 THR A CA 1
ATOM 1435 C C . THR A 1 184 ? 9.400 -1.237 -21.225 1.00 93.75 184 THR A C 1
ATOM 1437 O O . THR A 1 184 ? 8.561 -0.495 -21.742 1.00 93.75 184 THR A O 1
ATOM 1440 N N . LEU A 1 185 ? 10.152 -0.843 -20.192 1.00 94.06 185 LEU A N 1
ATOM 1441 C CA . LEU A 1 185 ? 10.125 0.521 -19.663 1.00 94.06 185 LEU A CA 1
ATOM 1442 C C . LEU A 1 185 ? 10.882 1.482 -20.585 1.00 94.06 185 LEU A C 1
ATOM 1444 O O . LEU A 1 185 ? 12.059 1.281 -20.877 1.00 94.06 185 LEU A O 1
ATOM 1448 N N . HIS A 1 186 ? 10.233 2.579 -20.953 1.00 93.06 186 HIS A N 1
ATOM 1449 C CA . HIS A 1 186 ? 10.840 3.719 -21.626 1.00 93.06 186 HIS A CA 1
ATOM 1450 C C . HIS A 1 186 ? 10.775 4.939 -20.712 1.00 93.06 186 HIS A C 1
ATOM 1452 O O . HIS A 1 186 ? 9.709 5.283 -20.205 1.00 93.06 186 HIS A O 1
ATOM 1458 N N . THR A 1 187 ? 11.903 5.614 -20.510 1.00 91.88 187 THR A N 1
ATOM 1459 C CA . THR A 1 187 ? 11.988 6.853 -19.729 1.00 91.88 187 THR A CA 1
ATOM 1460 C C . THR A 1 187 ? 12.283 8.036 -20.654 1.00 91.88 187 THR A C 1
ATOM 1462 O O . THR A 1 187 ? 13.068 7.938 -21.594 1.00 91.88 187 THR A O 1
ATOM 1465 N N . TYR A 1 188 ? 11.624 9.165 -20.400 1.00 91.38 188 TYR A N 1
ATOM 1466 C CA . TYR A 1 188 ? 11.765 10.429 -21.138 1.00 91.38 188 TYR A CA 1
ATOM 1467 C C . TYR A 1 188 ? 12.389 11.539 -20.289 1.00 91.38 188 TYR A C 1
ATOM 1469 O O . TYR A 1 188 ? 12.683 12.626 -20.781 1.00 91.38 188 TYR A O 1
ATOM 1477 N N . SER A 1 189 ? 12.579 11.277 -18.999 1.00 86.00 189 SER A N 1
ATOM 1478 C CA . SER A 1 189 ? 13.264 12.156 -18.062 1.00 86.00 189 SER A CA 1
ATOM 1479 C C . SER A 1 189 ? 14.348 11.385 -17.305 1.00 86.00 189 SER A C 1
ATOM 1481 O O . SER A 1 189 ? 14.476 10.167 -17.431 1.00 86.00 189 SER A O 1
ATOM 1483 N N . SER A 1 190 ? 15.162 12.103 -16.528 1.00 85.50 190 SER A N 1
ATOM 1484 C CA . SER A 1 190 ? 16.250 11.512 -15.743 1.00 85.50 190 SER A CA 1
ATOM 1485 C C . SER A 1 190 ? 15.699 10.731 -14.540 1.00 85.50 190 SER A C 1
ATOM 1487 O O . SER A 1 190 ? 15.544 11.274 -13.443 1.00 85.50 190 SER A O 1
ATOM 1489 N N . ILE A 1 191 ? 15.392 9.456 -14.783 1.00 87.19 191 ILE A N 1
ATOM 1490 C CA . ILE A 1 191 ? 14.954 8.457 -13.802 1.00 87.19 191 ILE A CA 1
ATOM 1491 C C . ILE A 1 191 ? 16.002 7.338 -13.792 1.00 87.19 191 ILE A C 1
ATOM 1493 O O . ILE A 1 191 ? 16.261 6.744 -14.836 1.00 87.19 191 ILE A O 1
ATOM 1497 N N . GLY A 1 192 ? 16.610 7.067 -12.637 1.00 88.12 192 GLY A N 1
ATOM 1498 C CA . GLY A 1 192 ? 17.521 5.931 -12.448 1.00 88.12 192 GLY A CA 1
ATOM 1499 C C . GLY A 1 192 ? 16.737 4.644 -12.207 1.00 88.12 192 GLY A C 1
ATOM 1500 O O . GLY A 1 192 ? 15.698 4.696 -11.543 1.00 88.12 192 GLY A O 1
ATOM 1501 N N . ILE A 1 193 ? 17.208 3.513 -12.739 1.00 90.69 193 ILE A N 1
ATOM 1502 C CA . ILE A 1 193 ? 16.503 2.226 -12.684 1.00 90.69 193 ILE A CA 1
ATOM 1503 C C . ILE A 1 193 ? 17.467 1.128 -12.232 1.00 90.69 193 ILE A C 1
ATOM 1505 O O . ILE A 1 193 ? 18.238 0.610 -13.024 1.00 90.69 193 ILE A O 1
ATOM 1509 N N . ASP A 1 194 ? 17.368 0.716 -10.972 1.00 87.88 194 ASP A N 1
ATOM 1510 C CA . ASP A 1 194 ? 18.216 -0.343 -10.420 1.00 87.88 194 ASP A CA 1
ATOM 1511 C C . ASP A 1 194 ? 17.545 -1.723 -10.553 1.00 87.88 194 ASP A C 1
ATOM 1513 O O . ASP A 1 194 ? 16.358 -1.824 -10.235 1.00 87.88 194 ASP A O 1
ATOM 1517 N N . PRO A 1 195 ? 18.269 -2.800 -10.909 1.00 85.62 195 PRO A N 1
ATOM 1518 C CA . PRO A 1 195 ? 19.678 -2.788 -11.298 1.00 85.62 195 PRO A CA 1
ATOM 1519 C C . PRO A 1 195 ? 19.878 -2.229 -12.718 1.00 85.62 195 PRO A C 1
ATOM 1521 O O . PRO A 1 195 ? 19.215 -2.663 -13.660 1.00 85.62 195 PRO A O 1
ATOM 1524 N N . ASP A 1 196 ? 20.855 -1.328 -12.878 1.00 82.94 196 ASP A N 1
ATOM 1525 C CA . ASP A 1 196 ? 21.184 -0.707 -14.174 1.00 82.94 196 ASP A CA 1
ATOM 1526 C C . ASP A 1 196 ? 21.690 -1.727 -15.220 1.00 82.94 196 ASP A C 1
ATOM 1528 O O . ASP A 1 196 ? 21.675 -1.462 -16.422 1.00 82.94 196 ASP A O 1
ATOM 1532 N N . THR A 1 197 ? 22.142 -2.908 -14.782 1.00 83.25 197 THR A N 1
ATOM 1533 C CA . THR A 1 197 ? 22.670 -3.968 -15.660 1.00 83.25 197 THR A CA 1
ATOM 1534 C C . THR A 1 197 ? 21.612 -4.593 -16.561 1.00 83.25 197 THR A C 1
ATOM 1536 O O . THR A 1 197 ? 21.958 -5.143 -17.603 1.00 83.25 197 THR A O 1
ATOM 1539 N N . ASP A 1 198 ? 20.338 -4.479 -16.184 1.00 82.06 198 ASP A N 1
ATOM 1540 C CA . ASP A 1 198 ? 19.224 -5.163 -16.841 1.00 82.06 198 ASP A CA 1
ATOM 1541 C C . ASP A 1 198 ? 18.315 -4.161 -17.576 1.00 82.06 198 ASP A C 1
ATOM 1543 O O . ASP A 1 198 ? 17.100 -4.357 -17.676 1.00 82.06 198 ASP A O 1
ATOM 1547 N N . ILE A 1 199 ? 18.904 -3.058 -18.059 1.00 85.81 199 ILE A N 1
ATOM 1548 C CA . ILE A 1 199 ? 18.244 -2.040 -18.884 1.00 85.81 199 ILE A CA 1
ATOM 1549 C C . ILE A 1 199 ? 18.272 -2.485 -20.369 1.00 85.81 199 ILE A C 1
ATOM 1551 O O . ILE A 1 199 ? 19.320 -2.894 -20.868 1.00 85.81 199 ILE A O 1
ATOM 1555 N N . PRO A 1 200 ? 17.157 -2.376 -21.119 1.00 88.69 200 PRO A N 1
ATOM 1556 C CA . PRO A 1 200 ? 15.895 -1.788 -20.690 1.00 88.69 200 PRO A CA 1
ATOM 1557 C C . PRO A 1 200 ? 15.139 -2.715 -19.733 1.00 88.69 200 PRO A C 1
ATOM 1559 O O . PRO A 1 200 ? 15.074 -3.920 -19.960 1.00 88.69 200 PRO A O 1
ATOM 1562 N N . ALA A 1 201 ? 14.555 -2.140 -18.677 1.00 92.31 201 ALA A N 1
ATOM 1563 C CA . ALA A 1 201 ? 13.817 -2.909 -17.683 1.00 92.31 201 ALA A CA 1
ATOM 1564 C C . ALA A 1 201 ? 12.598 -3.579 -18.330 1.00 92.31 201 ALA A C 1
ATOM 1566 O O . ALA A 1 201 ? 11.781 -2.903 -18.966 1.00 92.31 201 ALA A O 1
ATOM 1567 N N . ARG A 1 202 ? 12.488 -4.902 -18.175 1.00 93.19 202 ARG A N 1
ATOM 1568 C CA . ARG A 1 202 ? 11.427 -5.718 -18.780 1.00 93.19 202 ARG A CA 1
ATOM 1569 C C . ARG A 1 202 ? 10.519 -6.318 -17.721 1.00 93.19 202 ARG A C 1
ATOM 1571 O O . ARG A 1 202 ? 10.974 -6.889 -16.737 1.00 93.19 202 ARG A O 1
ATOM 1578 N N . PHE A 1 203 ? 9.223 -6.231 -17.962 1.00 92.19 203 PHE A N 1
ATOM 1579 C CA . PHE A 1 203 ? 8.185 -6.700 -17.065 1.00 92.19 203 PHE A CA 1
ATOM 1580 C C . PHE A 1 203 ? 7.397 -7.830 -17.711 1.00 92.19 203 PHE A C 1
ATOM 1582 O O . PHE A 1 203 ? 7.019 -7.751 -18.879 1.00 92.19 203 PHE A O 1
ATOM 1589 N N . THR A 1 204 ? 7.098 -8.845 -16.914 1.00 89.69 204 THR A N 1
ATOM 1590 C CA . THR A 1 204 ? 6.119 -9.883 -17.224 1.00 89.69 204 THR A CA 1
ATOM 1591 C C . THR A 1 204 ? 5.064 -9.904 -16.136 1.00 89.69 204 THR A C 1
ATOM 1593 O O . THR A 1 204 ? 5.330 -9.591 -14.970 1.00 89.69 204 THR A O 1
ATOM 1596 N N . CYS A 1 205 ? 3.852 -10.272 -16.518 1.00 85.25 205 CYS A N 1
ATOM 1597 C CA . CYS A 1 205 ? 2.877 -10.742 -15.558 1.00 85.25 205 CYS A CA 1
ATOM 1598 C C . CYS A 1 205 ? 2.865 -12.258 -15.615 1.00 85.25 205 CYS A C 1
ATOM 1600 O O . CYS A 1 205 ? 2.678 -12.818 -16.691 1.00 85.25 205 CYS A O 1
ATOM 1602 N N . ASP A 1 206 ? 3.054 -12.888 -14.464 1.00 70.62 206 ASP A N 1
ATOM 1603 C CA . ASP A 1 206 ? 2.730 -14.299 -14.318 1.00 70.62 206 ASP A CA 1
ATOM 1604 C C . ASP A 1 206 ? 1.194 -14.412 -14.286 1.00 70.62 206 ASP A C 1
ATOM 1606 O O . ASP A 1 206 ? 0.523 -13.600 -13.631 1.00 70.62 206 ASP A O 1
ATOM 1610 N N . GLU A 1 207 ? 0.646 -15.348 -15.064 1.00 57.00 207 GLU A N 1
ATOM 1611 C CA . GLU A 1 207 ? -0.791 -15.668 -15.070 1.00 57.00 207 GLU A CA 1
ATOM 1612 C C . GLU A 1 207 ? -1.236 -16.321 -13.755 1.00 57.00 207 GLU A C 1
ATOM 1614 O O . GLU A 1 207 ? -0.528 -17.227 -13.255 1.00 57.00 207 GLU A O 1
#

Foldseek 3Di:
DPPPPVVVVLVVLVVQLVVLVVVLVVVVVVQVVPDPPLAREAFWAFDVNATDGPLVVSLVSLVSNLVSLVVNLVVLVVPPDDDPVSVVSNVVSVVSNVVSVCVNVSSVQRYWDKDWQAEDDDPALKTKMWTFTHDDDQPQKIFIFIDRHNGDGTHTDQKMKGDPDHDDDDNVQWYWYDDPQKTFIDGPDPMDMPPPVCPRDIDHDDD

pLDDT: mean 81.99, std 13.2, range [40.5, 95.75]